Protein AF-A0A367KN89-F1 (afdb_monomer)

Structure (mmCIF, N/CA/C/O backbone):
data_AF-A0A367KN89-F1
#
_entry.id   AF-A0A367KN89-F1
#
loop_
_atom_site.group_PDB
_atom_site.id
_atom_site.type_symbol
_atom_site.label_atom_id
_atom_site.label_alt_id
_atom_site.label_comp_id
_atom_site.label_asym_id
_atom_site.label_entity_id
_atom_site.label_seq_id
_atom_site.pdbx_PDB_ins_code
_atom_site.Cartn_x
_atom_site.Cartn_y
_atom_site.Cartn_z
_atom_site.occupancy
_atom_site.B_iso_or_equiv
_atom_site.auth_seq_id
_atom_site.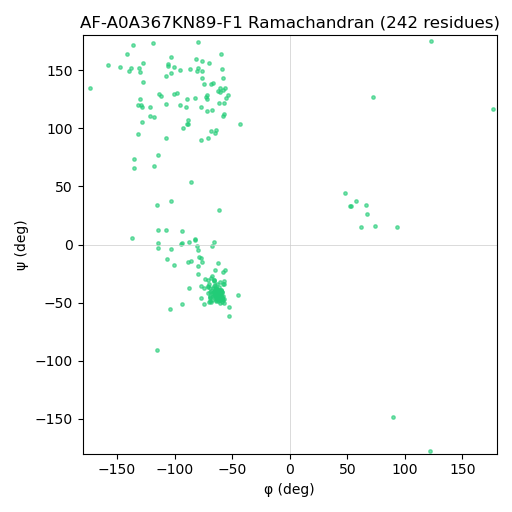auth_comp_id
_atom_site.auth_asym_id
_atom_site.auth_atom_id
_atom_site.pdbx_PDB_model_num
ATOM 1 N N . MET A 1 1 ? -41.220 11.692 32.852 1.00 38.75 1 MET A N 1
ATOM 2 C CA . MET A 1 1 ? -40.385 12.436 33.815 1.00 38.75 1 MET A CA 1
ATOM 3 C C . MET A 1 1 ? -40.107 11.508 34.983 1.00 38.75 1 MET A C 1
ATOM 5 O O . MET A 1 1 ? -40.973 11.358 35.824 1.00 38.75 1 MET A O 1
ATOM 9 N N . GLU A 1 2 ? -38.936 10.879 35.021 1.00 38.59 2 GLU A N 1
ATOM 10 C CA . GLU A 1 2 ? -38.361 10.349 36.261 1.00 38.59 2 GLU A CA 1
ATOM 11 C C . GLU A 1 2 ? -36.943 10.900 36.331 1.00 38.59 2 GLU A C 1
ATOM 13 O O . GLU A 1 2 ? -36.066 10.533 35.549 1.00 38.59 2 GLU A O 1
ATOM 18 N N . VAL A 1 3 ? -36.741 11.884 37.204 1.00 39.03 3 VAL A N 1
ATOM 19 C CA . VAL A 1 3 ? -35.408 12.384 37.521 1.00 39.03 3 VAL A CA 1
ATOM 20 C C . VAL A 1 3 ? -34.800 11.347 38.458 1.00 39.03 3 VAL A C 1
ATOM 22 O O . VAL A 1 3 ? -34.987 11.419 39.668 1.00 39.03 3 VAL A O 1
ATOM 25 N N . THR A 1 4 ? -34.114 10.343 37.906 1.00 49.47 4 THR A N 1
ATOM 26 C CA . THR A 1 4 ? -33.302 9.420 38.707 1.00 49.47 4 THR A CA 1
ATOM 27 C C . THR A 1 4 ? -32.173 10.236 39.326 1.00 49.47 4 THR A C 1
ATOM 29 O O . THR A 1 4 ? -31.175 10.559 38.671 1.00 49.47 4 THR A O 1
ATOM 32 N N . ASN A 1 5 ? -32.376 10.666 40.567 1.00 55.59 5 ASN A N 1
ATOM 33 C CA . ASN A 1 5 ? -31.422 11.465 41.311 1.00 55.59 5 ASN A CA 1
ATOM 34 C C . ASN A 1 5 ? -30.218 10.565 41.620 1.00 55.59 5 ASN A C 1
ATOM 36 O O . ASN A 1 5 ? -30.284 9.732 42.520 1.00 55.59 5 ASN A O 1
ATOM 40 N N . LYS A 1 6 ? -29.153 10.654 40.810 1.00 62.25 6 LYS A N 1
ATOM 41 C CA . LYS A 1 6 ? -27.979 9.781 40.952 1.00 62.25 6 LYS A CA 1
ATOM 42 C C . LYS A 1 6 ? -27.449 9.856 42.391 1.00 62.25 6 LYS A C 1
ATOM 44 O O . LYS A 1 6 ? -27.191 10.965 42.869 1.00 62.25 6 LYS A O 1
ATOM 49 N N . PRO A 1 7 ? -27.242 8.715 43.070 1.00 65.75 7 PRO A N 1
ATOM 50 C CA . PRO A 1 7 ? -26.815 8.711 44.460 1.00 65.75 7 PRO A CA 1
ATOM 51 C C . PRO A 1 7 ? -25.486 9.459 44.623 1.00 65.75 7 PRO A C 1
ATOM 53 O O . PRO A 1 7 ? -24.528 9.272 43.866 1.00 65.75 7 PRO A O 1
ATOM 56 N N . ASN A 1 8 ? -25.415 10.342 45.623 1.00 76.12 8 ASN A N 1
ATOM 57 C CA . ASN A 1 8 ? -24.214 11.124 45.899 1.00 76.12 8 ASN A CA 1
ATOM 58 C C . ASN A 1 8 ? -23.100 10.231 46.479 1.00 76.12 8 ASN A C 1
ATOM 60 O O . ASN A 1 8 ? -22.958 10.074 47.689 1.00 76.12 8 ASN A O 1
ATOM 64 N N . THR A 1 9 ? -22.254 9.691 45.606 1.00 79.38 9 THR A N 1
ATOM 65 C CA . THR A 1 9 ? -21.143 8.779 45.949 1.00 79.38 9 THR A CA 1
ATOM 66 C C . THR A 1 9 ? -20.013 9.395 46.797 1.00 79.38 9 THR A C 1
ATOM 68 O O . THR A 1 9 ? -19.023 8.721 47.103 1.00 79.38 9 THR A O 1
ATOM 71 N N . SER A 1 10 ? -20.120 10.668 47.198 1.00 81.62 10 SER A N 1
ATOM 72 C CA . SER A 1 10 ? -19.184 11.299 48.142 1.00 81.62 10 SER A CA 1
ATOM 73 C C . SER A 1 10 ? -19.467 10.941 49.609 1.00 81.62 10 SER A C 1
ATOM 75 O O . SER A 1 10 ? -18.565 11.055 50.451 1.00 81.62 10 SER A O 1
ATOM 77 N N . THR A 1 11 ? -20.671 10.453 49.926 1.00 89.38 11 THR A N 1
ATOM 78 C CA . THR A 1 11 ? -21.089 10.042 51.276 1.00 89.38 11 THR A CA 1
ATOM 79 C C . THR A 1 11 ? -21.092 8.517 51.429 1.00 89.38 11 THR A C 1
ATOM 81 O O . THR A 1 11 ? -21.061 7.775 50.449 1.00 89.38 11 THR A O 1
ATOM 84 N N . VAL A 1 12 ? -21.072 8.028 52.676 1.00 88.81 12 VAL A N 1
ATOM 85 C CA . VAL A 1 12 ? -21.189 6.580 52.954 1.00 88.81 12 VAL A CA 1
ATOM 86 C C . VAL A 1 12 ? -22.542 6.060 52.483 1.00 88.81 12 VAL A C 1
ATOM 88 O O . VAL A 1 12 ? -22.595 5.020 51.837 1.00 88.81 12 VAL A O 1
ATOM 91 N N . GLU A 1 13 ? -23.605 6.813 52.754 1.00 90.94 13 GLU A N 1
ATOM 92 C CA . GLU A 1 13 ? -24.967 6.419 52.404 1.00 90.94 13 GLU A CA 1
ATOM 93 C C . GLU A 1 13 ? -25.188 6.389 50.892 1.00 90.94 13 GLU A C 1
ATOM 95 O O . GLU A 1 13 ? -25.700 5.409 50.364 1.00 90.94 13 GLU A O 1
ATOM 100 N N . GLY A 1 14 ? -24.670 7.379 50.158 1.00 90.75 14 GLY A N 1
ATOM 101 C CA . GLY A 1 14 ? -24.739 7.357 48.699 1.00 90.75 14 GLY A CA 1
ATOM 102 C C . GLY A 1 14 ? -23.927 6.222 48.071 1.00 90.75 14 GLY A C 1
ATOM 103 O O . GLY A 1 14 ? -24.328 5.689 47.043 1.00 90.75 14 GLY A O 1
ATOM 104 N N . LEU A 1 15 ? -22.819 5.790 48.689 1.00 91.50 15 LEU A N 1
ATOM 105 C CA . LEU A 1 15 ? -22.098 4.589 48.246 1.00 91.50 15 LEU A CA 1
ATOM 106 C C . LEU A 1 15 ? -22.873 3.299 48.533 1.00 91.50 15 LEU A C 1
ATOM 108 O O . LEU A 1 15 ? -22.759 2.360 47.752 1.00 91.50 15 LEU A O 1
ATOM 112 N N . ARG A 1 16 ? -23.635 3.230 49.632 1.00 93.50 16 ARG A N 1
ATOM 113 C CA . ARG A 1 16 ? -24.483 2.070 49.937 1.00 93.50 16 ARG A CA 1
ATOM 114 C C . ARG A 1 16 ? -25.634 1.960 48.953 1.00 93.50 16 ARG A C 1
ATOM 116 O O . ARG A 1 16 ? -25.760 0.903 48.355 1.00 93.50 16 ARG A O 1
ATOM 123 N N . LEU A 1 17 ? -26.359 3.054 48.718 1.00 93.50 17 LEU A N 1
ATOM 124 C CA . LEU A 1 17 ? -27.433 3.110 47.723 1.00 93.50 17 LEU A CA 1
ATOM 125 C C . LEU A 1 17 ? -26.919 2.723 46.329 1.00 93.50 17 LEU A C 1
ATOM 127 O O . LEU A 1 17 ? -27.484 1.855 45.678 1.00 93.50 17 LEU A O 1
ATOM 131 N N . ALA A 1 18 ? -25.775 3.275 45.907 1.00 91.12 18 ALA A N 1
ATOM 132 C CA . ALA A 1 18 ? -25.181 2.938 44.612 1.00 91.12 18 ALA A CA 1
ATOM 133 C C . ALA A 1 18 ? -24.706 1.474 44.515 1.00 91.12 18 ALA A C 1
ATOM 135 O O . ALA A 1 18 ? -24.683 0.899 43.432 1.00 91.12 18 ALA A O 1
ATOM 136 N N . LEU A 1 19 ? -24.274 0.861 45.623 1.00 93.00 19 LEU A N 1
ATOM 137 C CA . LEU A 1 19 ? -23.916 -0.561 45.653 1.00 93.00 19 LEU A CA 1
ATOM 138 C C . LEU A 1 19 ? -25.157 -1.457 45.688 1.00 93.00 19 LEU A C 1
ATOM 140 O O . LEU A 1 19 ? -25.132 -2.511 45.064 1.00 93.00 19 LEU A O 1
ATOM 144 N N . GLU A 1 20 ? -26.217 -1.037 46.372 1.00 93.81 20 GLU A N 1
ATOM 145 C CA . GLU A 1 20 ? -27.506 -1.728 46.433 1.00 93.81 20 GLU A CA 1
ATOM 146 C C . GLU A 1 20 ? -28.188 -1.768 45.064 1.00 93.81 20 GLU A C 1
ATOM 148 O O . GLU A 1 20 ? -28.586 -2.844 44.625 1.00 93.81 20 GLU A O 1
ATOM 153 N N . GLU A 1 21 ? -28.193 -0.650 44.330 1.00 92.06 21 GLU A N 1
ATOM 154 C CA . GLU A 1 21 ? -28.642 -0.596 42.929 1.00 92.06 21 GLU A CA 1
ATOM 155 C C . GLU A 1 21 ? -27.863 -1.567 42.025 1.00 92.06 21 GLU A C 1
ATOM 157 O O . GLU A 1 21 ? -28.405 -2.110 41.065 1.00 92.06 21 GLU A O 1
ATOM 162 N N . LEU A 1 22 ? -26.588 -1.820 42.339 1.00 90.75 22 LEU A N 1
ATOM 163 C CA . LEU A 1 22 ? -25.739 -2.783 41.630 1.00 90.75 22 LEU A CA 1
ATOM 164 C C . LEU A 1 22 ? -25.843 -4.217 42.186 1.00 90.75 22 LEU A C 1
ATOM 166 O O . LEU A 1 22 ? -25.119 -5.097 41.715 1.00 90.75 22 LEU A O 1
ATOM 170 N N . GLY A 1 23 ? -26.687 -4.464 43.195 1.00 92.00 23 GLY A N 1
ATOM 171 C CA . GLY A 1 23 ? -26.844 -5.767 43.851 1.00 92.00 23 GLY A CA 1
ATOM 172 C C . GLY A 1 23 ? -25.610 -6.226 44.641 1.00 92.00 23 GLY A C 1
ATOM 173 O O . GLY A 1 23 ? -25.366 -7.423 44.791 1.00 92.00 23 GLY A O 1
ATOM 174 N N . LEU A 1 24 ? -24.779 -5.293 45.111 1.00 93.00 24 LEU A N 1
ATOM 175 C CA . LEU A 1 24 ? -23.514 -5.558 45.796 1.00 93.00 24 LEU A CA 1
ATOM 176 C C . LEU A 1 24 ? -23.611 -5.305 47.305 1.00 93.00 24 LEU A C 1
ATOM 178 O O . LEU A 1 24 ? -24.366 -4.465 47.783 1.00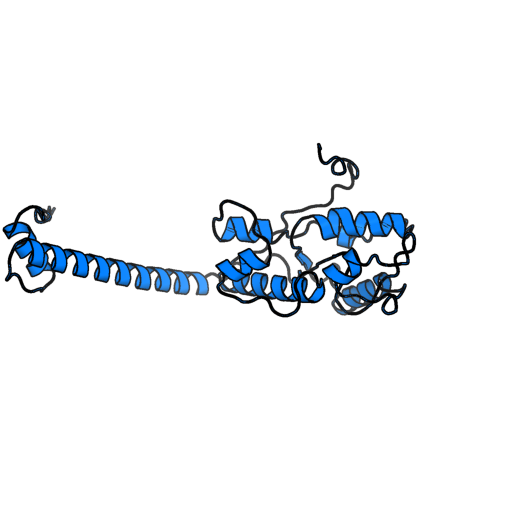 93.00 24 LEU A O 1
ATOM 182 N N . CYS A 1 25 ? -22.766 -5.999 48.073 1.00 92.69 25 CYS A N 1
ATOM 183 C CA . CYS A 1 25 ? -22.715 -5.858 49.529 1.00 92.69 25 CYS A CA 1
ATOM 184 C C . CYS A 1 25 ? -22.491 -4.394 49.969 1.00 92.69 25 CYS A C 1
ATOM 186 O O . CYS A 1 25 ? -21.495 -3.768 49.589 1.00 92.69 25 CYS A O 1
ATOM 188 N N . THR A 1 26 ? -23.377 -3.892 50.835 1.00 94.12 26 THR A N 1
ATOM 189 C CA . THR A 1 26 ? -23.385 -2.522 51.389 1.00 94.12 26 THR A CA 1
ATOM 190 C C . THR A 1 26 ? -22.677 -2.401 52.749 1.00 94.12 26 THR A C 1
ATOM 192 O O . THR A 1 26 ? -22.576 -1.311 53.323 1.00 94.12 26 THR A O 1
ATOM 195 N N . LYS A 1 27 ? -22.141 -3.512 53.277 1.00 92.12 27 LYS A N 1
ATOM 196 C CA . LYS A 1 27 ? -21.363 -3.541 54.525 1.00 92.12 27 LYS A CA 1
ATOM 197 C C . LYS A 1 27 ? -19.910 -3.105 54.291 1.00 92.12 27 LYS A C 1
ATOM 199 O O . LYS A 1 27 ? -19.334 -3.340 53.220 1.00 92.12 27 LYS A O 1
ATOM 204 N N . GLY A 1 28 ? -19.319 -2.502 55.322 1.00 91.38 28 GLY A N 1
ATOM 205 C CA . GLY A 1 28 ? -17.921 -2.066 55.345 1.00 91.38 28 GLY A CA 1
ATOM 206 C C . GLY A 1 28 ? -17.738 -0.576 55.633 1.00 91.38 2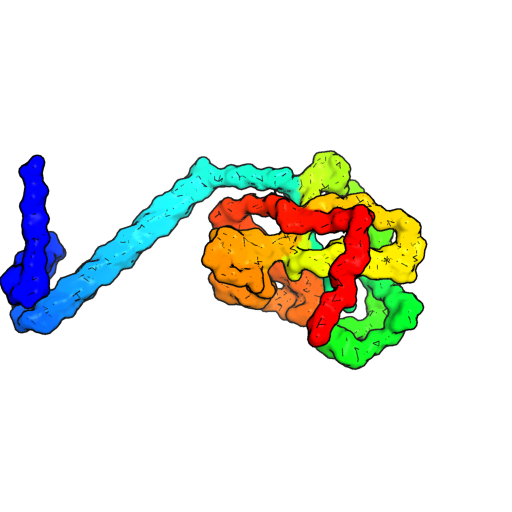8 GLY A C 1
ATOM 207 O O . GLY A 1 28 ? -18.703 0.186 55.751 1.00 91.38 28 GLY A O 1
ATOM 208 N N . ARG A 1 29 ? -16.476 -0.159 55.759 1.00 92.19 29 ARG A N 1
ATOM 209 C CA . ARG A 1 29 ? -16.095 1.251 55.954 1.00 92.19 29 ARG A CA 1
ATOM 210 C C . ARG A 1 29 ? -16.088 1.998 54.615 1.00 92.19 29 ARG A C 1
ATOM 212 O O . ARG A 1 29 ? -15.954 1.399 53.549 1.00 92.19 29 ARG A O 1
ATOM 219 N N . LYS A 1 30 ? -16.169 3.335 54.653 1.00 88.88 30 LYS A N 1
ATOM 220 C CA . LYS A 1 30 ? -16.201 4.209 53.456 1.00 88.88 30 LYS A CA 1
ATOM 221 C C . LYS A 1 30 ? -15.166 3.852 52.365 1.00 88.88 30 LYS A C 1
ATOM 223 O O . LYS A 1 30 ? -15.550 3.840 51.194 1.00 88.88 30 LYS A O 1
ATOM 228 N N . PRO A 1 31 ? -13.887 3.550 52.685 1.00 91.88 31 PRO A N 1
ATOM 229 C CA . PRO A 1 31 ? -12.892 3.200 51.668 1.00 91.88 31 PRO A CA 1
ATOM 230 C C . PRO A 1 31 ? -13.216 1.891 50.934 1.00 91.88 31 PRO A C 1
ATOM 232 O O . PRO A 1 31 ? -13.083 1.827 49.713 1.00 91.88 31 PRO A O 1
ATOM 235 N N . GLU A 1 32 ? -13.705 0.884 51.660 1.00 93.12 32 GLU A N 1
ATOM 236 C CA . GLU A 1 32 ? -14.056 -0.437 51.122 1.00 93.12 32 GLU A CA 1
ATOM 237 C C . GLU A 1 32 ? -15.254 -0.339 50.172 1.00 93.12 32 GLU A C 1
ATOM 239 O O . GLU A 1 32 ? -15.216 -0.875 49.062 1.00 93.12 32 GLU A O 1
ATOM 244 N N . LEU A 1 33 ? -16.287 0.416 50.568 1.00 93.19 33 LEU A N 1
ATOM 245 C CA . LEU A 1 33 ? -17.459 0.692 49.730 1.00 93.19 33 LEU A CA 1
ATOM 246 C C . LEU A 1 33 ? -17.051 1.410 48.435 1.00 93.19 33 LEU A C 1
ATOM 248 O O . LEU A 1 33 ? -17.448 1.013 47.340 1.00 93.19 33 LEU A O 1
ATOM 252 N N . LYS A 1 34 ? -16.182 2.425 48.541 1.00 91.75 34 LYS A N 1
ATOM 253 C CA . LYS A 1 34 ? -15.684 3.188 47.388 1.00 91.75 34 LYS A CA 1
ATOM 254 C C . LYS A 1 34 ? -14.863 2.321 46.433 1.00 91.75 34 LYS A C 1
ATOM 256 O O . LYS A 1 34 ? -14.994 2.459 45.217 1.00 91.75 34 LYS A O 1
ATOM 261 N N . GLN A 1 35 ? -14.019 1.432 46.957 1.00 93.31 35 GLN A N 1
ATOM 262 C CA . GLN A 1 35 ? -13.232 0.507 46.141 1.00 93.31 35 GLN A CA 1
ATOM 263 C C . GLN A 1 35 ? -14.127 -0.503 45.416 1.00 93.31 35 GLN A C 1
ATOM 265 O O . GLN A 1 35 ? -13.942 -0.731 44.219 1.00 93.31 35 GLN A O 1
ATOM 270 N N . ARG A 1 36 ? -15.122 -1.065 46.113 1.00 94.31 36 ARG A N 1
ATOM 271 C CA . ARG A 1 36 ? -16.099 -1.998 45.538 1.00 94.31 36 ARG A CA 1
ATOM 272 C C . ARG A 1 36 ? -16.882 -1.348 44.402 1.00 94.31 36 ARG A C 1
ATOM 274 O O . ARG A 1 36 ? -16.942 -1.910 43.312 1.00 94.31 36 ARG A O 1
ATOM 281 N N . TYR A 1 37 ? -17.373 -0.132 44.627 1.00 92.06 37 TYR A N 1
ATOM 282 C CA . TYR A 1 37 ? -18.100 0.637 43.622 1.00 92.06 37 TYR A CA 1
ATOM 283 C C . TYR A 1 37 ? -17.228 0.949 42.394 1.00 92.06 37 TYR A C 1
ATOM 285 O O . TYR A 1 37 ? -17.627 0.682 41.264 1.00 92.06 37 TYR A O 1
ATOM 293 N N . LYS A 1 38 ? -15.979 1.399 42.592 1.00 92.69 38 LYS A N 1
ATOM 294 C CA . LYS A 1 38 ? -15.027 1.613 41.485 1.00 92.69 38 LYS A CA 1
ATOM 295 C C . LYS A 1 38 ? -14.760 0.342 40.676 1.00 92.69 38 LYS A C 1
ATOM 297 O O . LYS A 1 38 ? -14.670 0.411 39.453 1.00 92.69 38 LYS A O 1
ATOM 302 N N . LYS A 1 39 ? -14.618 -0.810 41.339 1.00 93.19 39 LYS A N 1
ATOM 303 C CA . LYS A 1 39 ? -14.399 -2.097 40.664 1.00 93.19 39 LYS A CA 1
ATOM 304 C C . LYS A 1 39 ? -15.617 -2.497 39.828 1.00 93.19 39 LYS A C 1
ATOM 306 O O . LYS A 1 39 ? -15.443 -2.957 38.704 1.00 93.19 39 LYS A O 1
ATOM 311 N N . ALA A 1 40 ? -16.823 -2.277 40.348 1.00 91.88 40 ALA A N 1
ATOM 312 C CA . ALA A 1 40 ? -18.067 -2.529 39.627 1.00 91.88 40 ALA A CA 1
ATOM 313 C C . ALA A 1 40 ? -18.198 -1.638 38.380 1.00 91.88 40 ALA A C 1
ATOM 315 O O . ALA A 1 40 ? -18.439 -2.153 37.292 1.00 91.88 40 ALA A O 1
ATOM 316 N N . LEU A 1 41 ? -17.922 -0.334 38.506 1.00 91.62 41 LEU A N 1
ATOM 317 C CA . LEU A 1 41 ? -17.913 0.597 37.370 1.00 91.62 41 LEU A CA 1
ATOM 318 C C . LEU A 1 41 ? -16.865 0.236 36.316 1.00 91.62 41 LEU A C 1
ATOM 320 O O . LEU A 1 41 ? -17.134 0.334 35.120 1.00 91.62 41 LEU A O 1
ATOM 324 N N . LYS A 1 42 ? -15.674 -0.200 36.744 1.00 92.00 42 LYS A N 1
ATOM 325 C CA . LYS A 1 42 ? -14.637 -0.666 35.820 1.00 92.00 42 LYS A CA 1
ATOM 326 C C . LYS A 1 42 ? -15.116 -1.894 35.040 1.00 92.00 42 LYS A C 1
ATOM 328 O O . LYS A 1 42 ? -15.011 -1.896 33.820 1.00 92.00 42 LYS A O 1
ATOM 333 N N . LYS A 1 43 ? -15.717 -2.873 35.726 1.00 91.44 43 LYS A N 1
ATOM 334 C CA . LYS A 1 43 ? -16.268 -4.085 35.103 1.00 91.44 43 LYS A CA 1
ATOM 335 C C . LYS A 1 43 ? -17.404 -3.769 34.122 1.00 91.44 43 LYS A C 1
ATOM 337 O O . LYS A 1 43 ? -17.411 -4.305 33.022 1.00 91.44 43 LYS A O 1
ATOM 342 N N . GLN A 1 44 ? -18.331 -2.877 34.484 1.00 89.75 44 GLN A N 1
ATOM 343 C CA . GLN A 1 44 ? -19.386 -2.421 33.568 1.00 89.75 44 GLN A CA 1
ATOM 344 C C . GLN A 1 44 ? -18.805 -1.706 32.345 1.00 89.75 44 GLN A C 1
ATOM 346 O O . GLN A 1 44 ? -19.224 -1.974 31.226 1.00 89.75 44 GLN A O 1
ATOM 351 N N . THR A 1 45 ? -17.813 -0.830 32.536 1.00 87.31 45 THR A N 1
ATOM 352 C CA . THR A 1 45 ? -17.131 -0.151 31.422 1.00 87.31 45 THR A CA 1
ATOM 353 C C . THR A 1 45 ? -16.453 -1.152 30.480 1.00 87.31 45 THR A C 1
ATOM 355 O O . THR A 1 45 ? -16.533 -0.992 29.265 1.00 87.31 45 THR A O 1
ATOM 358 N N . GLU A 1 46 ? -15.809 -2.190 31.021 1.00 90.50 46 GLU A N 1
ATOM 359 C CA . GLU A 1 46 ? -15.181 -3.264 30.238 1.00 90.50 46 GLU A CA 1
ATOM 360 C C . GLU A 1 46 ? -16.224 -4.066 29.441 1.00 90.50 46 GLU A C 1
ATOM 362 O O . GLU A 1 46 ? -16.053 -4.234 28.238 1.00 90.50 46 GLU A O 1
ATOM 367 N N . GLN A 1 47 ? -17.350 -4.443 30.056 1.00 88.94 47 GLN A N 1
ATOM 368 C CA . GLN A 1 47 ? -18.447 -5.147 29.372 1.00 88.94 47 GLN A CA 1
ATOM 369 C C . GLN A 1 47 ? -19.110 -4.307 28.272 1.00 88.94 47 GLN A C 1
ATOM 371 O O . GLN A 1 47 ? -19.396 -4.809 27.188 1.00 88.94 47 GLN A O 1
ATOM 376 N N . ILE A 1 48 ? -19.338 -3.011 28.523 1.00 82.75 48 ILE A N 1
ATOM 377 C CA . ILE A 1 48 ? -19.878 -2.091 27.511 1.00 82.75 48 ILE A CA 1
ATOM 378 C C . ILE A 1 48 ? -18.915 -1.996 26.329 1.00 82.75 48 ILE A C 1
ATOM 380 O O . ILE A 1 48 ? -19.367 -1.981 25.185 1.00 82.75 48 ILE A O 1
ATOM 384 N N . LYS A 1 49 ? -17.604 -1.949 26.595 1.00 86.00 49 LYS A N 1
ATOM 385 C CA . LYS A 1 49 ? -16.569 -1.906 25.561 1.00 86.00 49 LYS A CA 1
ATOM 386 C C . LYS A 1 49 ? -16.563 -3.180 24.709 1.00 86.00 49 LYS A C 1
ATOM 388 O O . LYS A 1 49 ? -16.597 -3.066 23.491 1.00 86.00 49 LYS A O 1
ATOM 393 N N . GLU A 1 50 ? -16.596 -4.360 25.329 1.00 85.62 50 GLU A N 1
ATOM 394 C CA . GLU A 1 50 ? -16.680 -5.644 24.611 1.00 85.62 50 GLU A CA 1
ATOM 395 C C . GLU A 1 50 ? -17.924 -5.702 23.712 1.00 85.62 50 GLU A C 1
ATOM 397 O O . GLU A 1 50 ? -17.817 -5.964 22.516 1.00 85.62 50 GLU A O 1
ATOM 402 N N . MET A 1 51 ? -19.090 -5.331 24.247 1.00 87.69 51 MET A N 1
ATOM 403 C CA . MET A 1 51 ? -20.344 -5.309 23.489 1.00 87.69 51 MET A CA 1
ATOM 404 C C . MET A 1 51 ? -20.336 -4.269 22.353 1.00 87.69 51 MET A C 1
ATOM 406 O O . MET A 1 51 ? -20.906 -4.497 21.286 1.00 87.69 51 MET A O 1
ATOM 410 N N . THR A 1 52 ? -19.684 -3.113 22.541 1.00 79.38 52 THR A N 1
ATOM 411 C CA . THR A 1 52 ? -19.538 -2.126 21.455 1.00 79.38 52 THR A CA 1
ATOM 412 C C . THR A 1 52 ? -18.577 -2.594 20.370 1.00 79.38 52 THR A C 1
ATOM 414 O O . THR A 1 52 ? -18.849 -2.330 19.198 1.00 79.38 52 THR A O 1
ATOM 417 N N . ASP A 1 53 ? -17.500 -3.293 20.729 1.00 76.56 53 ASP A N 1
ATOM 418 C CA . ASP A 1 53 ? -16.557 -3.887 19.781 1.00 76.56 53 ASP A CA 1
ATOM 419 C C . ASP A 1 53 ? -17.232 -5.008 18.957 1.00 76.56 53 ASP A C 1
ATOM 421 O O . ASP A 1 53 ? -17.090 -5.024 17.731 1.00 76.56 53 ASP A O 1
ATOM 425 N N . GLU A 1 54 ? -18.071 -5.850 19.576 1.00 77.50 54 GLU A N 1
ATOM 426 C CA . GLU A 1 54 ? -18.904 -6.850 18.880 1.00 77.50 54 GLU A CA 1
ATOM 427 C C . GLU A 1 54 ? -19.921 -6.214 17.921 1.00 77.50 54 GLU A C 1
ATOM 429 O O . GLU A 1 54 ? -20.013 -6.604 16.757 1.00 77.50 54 GLU A O 1
ATOM 434 N N . ILE A 1 55 ? -20.655 -5.180 18.354 1.00 76.38 55 ILE A N 1
ATOM 435 C CA . ILE A 1 55 ? -21.599 -4.459 17.480 1.00 76.38 55 ILE A CA 1
ATOM 436 C C . ILE A 1 55 ? -20.865 -3.810 16.301 1.00 76.38 55 ILE A C 1
ATOM 438 O O . ILE A 1 55 ? -21.395 -3.755 15.186 1.00 76.38 55 ILE A O 1
ATOM 442 N N . LYS A 1 56 ? -19.645 -3.309 16.524 1.00 75.25 56 LYS A N 1
ATOM 443 C CA . LYS A 1 56 ? -18.792 -2.783 15.455 1.00 75.25 56 LYS A CA 1
ATOM 444 C C . LYS A 1 56 ? -18.447 -3.883 14.460 1.00 75.25 56 LYS A C 1
ATOM 446 O O . LYS A 1 56 ? -18.583 -3.651 13.263 1.00 75.25 56 LYS A O 1
ATOM 451 N N . LEU A 1 57 ? -18.058 -5.064 14.938 1.00 68.69 57 LEU A N 1
ATOM 452 C CA . LEU A 1 57 ? -17.721 -6.216 14.104 1.00 68.69 57 LEU A CA 1
ATOM 453 C C . LEU A 1 57 ? -18.916 -6.659 13.245 1.00 68.69 57 LEU A C 1
ATOM 455 O O . LEU A 1 57 ? -18.797 -6.700 12.023 1.00 68.69 57 LEU A O 1
ATOM 459 N N . ILE A 1 58 ? -20.093 -6.840 13.854 1.00 68.88 58 ILE A N 1
ATOM 460 C CA . ILE A 1 58 ? -21.340 -7.223 13.164 1.00 68.88 58 ILE A CA 1
ATOM 461 C C . ILE A 1 58 ? -21.723 -6.190 12.092 1.00 68.88 58 ILE A C 1
ATOM 463 O O . ILE A 1 58 ? -22.038 -6.537 10.952 1.00 68.88 58 ILE A O 1
ATOM 467 N N . LYS A 1 59 ? -21.649 -4.891 12.414 1.00 62.84 59 LYS A N 1
ATOM 468 C CA . LYS A 1 59 ? -21.911 -3.827 11.429 1.00 62.84 59 LYS A CA 1
ATOM 469 C C . LYS A 1 59 ? -20.898 -3.837 10.284 1.00 62.84 59 LYS A C 1
ATOM 471 O O . LYS A 1 59 ? -21.267 -3.544 9.149 1.00 62.84 59 LYS A O 1
ATOM 476 N N . THR A 1 60 ? -19.649 -4.196 10.563 1.00 54.50 60 THR A N 1
ATOM 477 C CA . THR A 1 60 ? -18.583 -4.273 9.556 1.00 54.50 60 THR A CA 1
ATOM 478 C C . THR A 1 60 ? -18.795 -5.456 8.605 1.00 54.50 60 THR A C 1
ATOM 480 O O . THR A 1 60 ? -18.580 -5.307 7.404 1.00 54.50 60 THR A O 1
ATOM 483 N N . GLU A 1 61 ? -19.311 -6.590 9.090 1.00 57.19 61 GLU A N 1
ATOM 484 C CA . GLU A 1 61 ? -19.668 -7.737 8.240 1.00 57.19 61 GLU A CA 1
ATOM 485 C C . GLU A 1 61 ? -20.832 -7.435 7.283 1.00 57.19 61 GLU A C 1
ATOM 487 O O . GLU A 1 61 ? -20.813 -7.872 6.132 1.00 57.19 61 GLU A O 1
ATOM 492 N N . SER A 1 62 ? -21.806 -6.629 7.722 1.00 50.91 62 SER A N 1
ATOM 493 C CA . SER A 1 62 ? -22.995 -6.283 6.923 1.00 50.91 62 SER A CA 1
ATOM 494 C C . SER A 1 62 ? -22.761 -5.247 5.806 1.00 50.91 62 SER A C 1
ATOM 496 O O . SER A 1 62 ? -23.581 -5.135 4.898 1.00 50.91 62 SER A O 1
ATOM 498 N N . PHE A 1 63 ? -21.634 -4.523 5.815 1.00 51.78 63 PHE A N 1
ATOM 499 C CA . PHE A 1 63 ? -21.265 -3.543 4.784 1.00 51.78 63 PHE A CA 1
ATOM 500 C C . PHE A 1 63 ? -19.793 -3.709 4.381 1.00 51.78 63 PHE A C 1
ATOM 502 O O . PHE A 1 63 ? -18.943 -2.872 4.700 1.00 51.78 63 PHE A O 1
ATOM 509 N N . LYS A 1 64 ? -19.468 -4.769 3.629 1.00 56.47 64 LYS A N 1
ATOM 510 C CA . LYS A 1 64 ? -18.168 -4.850 2.945 1.00 56.4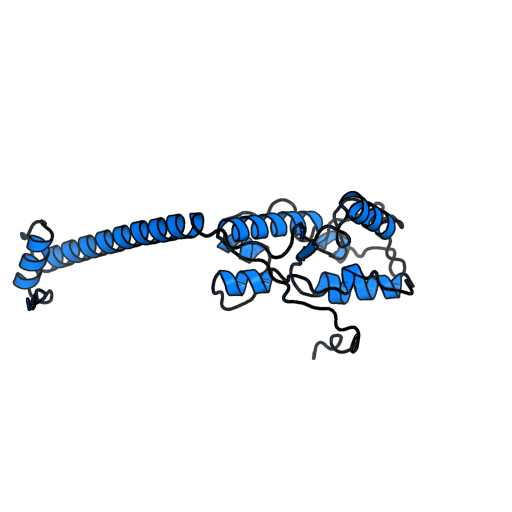7 64 LYS A CA 1
ATOM 511 C C . LYS A 1 64 ? -18.090 -3.735 1.905 1.00 56.47 64 LYS A C 1
ATOM 513 O O . LYS A 1 64 ? -18.637 -3.849 0.812 1.00 56.47 64 LYS A O 1
ATOM 518 N N . LYS A 1 65 ? -17.427 -2.631 2.253 1.00 66.81 65 LYS A N 1
ATOM 519 C CA . LYS A 1 65 ? -17.152 -1.545 1.308 1.00 66.81 65 LYS A CA 1
ATOM 520 C C . LYS A 1 65 ? -16.388 -2.118 0.113 1.00 66.81 65 LYS A C 1
ATOM 522 O O . LYS A 1 65 ? -15.313 -2.693 0.285 1.00 66.81 65 LYS A O 1
ATOM 527 N N . GLN A 1 66 ? -16.955 -1.957 -1.079 1.00 83.00 66 GLN A N 1
ATOM 528 C CA . GLN A 1 66 ? -16.360 -2.444 -2.317 1.00 83.00 66 GLN A CA 1
ATOM 529 C C . GLN A 1 66 ? -14.993 -1.783 -2.547 1.00 83.00 66 GLN A C 1
ATOM 531 O O . GLN A 1 66 ? -14.836 -0.572 -2.359 1.00 83.00 66 GLN A O 1
ATOM 536 N N . GLN A 1 67 ? -13.996 -2.589 -2.917 1.00 88.12 67 GLN A N 1
ATOM 537 C CA . GLN A 1 67 ? -12.681 -2.078 -3.298 1.00 88.12 67 GLN A CA 1
ATOM 538 C C . GLN A 1 67 ? -12.742 -1.484 -4.715 1.00 88.12 67 GLN A C 1
ATOM 540 O O . GLN A 1 67 ? -13.456 -2.020 -5.559 1.00 88.12 67 GLN A O 1
ATOM 545 N N . PRO A 1 68 ? -12.022 -0.383 -4.988 1.00 90.25 68 PRO A N 1
ATOM 546 C CA . PRO A 1 68 ? -12.026 0.268 -6.299 1.00 90.25 68 PRO A CA 1
ATOM 547 C C . PRO A 1 68 ? -11.178 -0.433 -7.371 1.00 90.25 68 PRO A C 1
ATOM 549 O O . PRO A 1 68 ? -11.269 -0.037 -8.528 1.00 90.25 68 PRO A O 1
ATOM 552 N N . PHE A 1 69 ? -10.340 -1.406 -6.999 1.00 88.06 69 PHE A N 1
ATOM 553 C CA . PHE A 1 69 ? -9.483 -2.149 -7.925 1.00 88.06 69 PHE A CA 1
ATOM 554 C C . PHE A 1 69 ? -9.631 -3.655 -7.702 1.00 88.06 69 PHE A C 1
ATOM 556 O O . PHE A 1 69 ? -9.817 -4.091 -6.563 1.00 88.06 69 PHE A O 1
ATOM 563 N N . ASP A 1 70 ? -9.479 -4.430 -8.773 1.00 84.25 70 ASP A N 1
ATOM 564 C CA . ASP A 1 70 ? -9.481 -5.896 -8.738 1.00 84.25 70 ASP A CA 1
ATOM 565 C C . ASP A 1 70 ? -8.168 -6.430 -8.144 1.00 84.25 70 ASP A C 1
ATOM 567 O O . ASP A 1 70 ? -8.169 -7.386 -7.367 1.00 84.25 70 ASP A O 1
ATOM 571 N N . TYR A 1 71 ? -7.043 -5.775 -8.462 1.00 83.94 71 TYR A N 1
ATOM 572 C CA . TYR A 1 71 ? -5.704 -6.189 -8.039 1.00 83.94 71 TYR A CA 1
ATOM 573 C C . TYR A 1 71 ? -4.909 -5.078 -7.344 1.00 83.94 71 TYR A C 1
ATOM 575 O O . TYR A 1 71 ? -4.864 -3.923 -7.771 1.00 83.94 71 TYR A O 1
ATOM 583 N N . TYR A 1 72 ? -4.187 -5.474 -6.295 1.00 89.81 72 TYR A N 1
ATOM 584 C CA . TYR A 1 72 ? -3.270 -4.621 -5.543 1.00 89.81 72 TYR A CA 1
ATOM 585 C C . TYR A 1 72 ? -1.866 -5.221 -5.588 1.00 89.81 72 TYR A C 1
ATOM 587 O O . TYR A 1 72 ? -1.608 -6.270 -4.999 1.00 89.81 72 TYR A O 1
ATOM 595 N N . LEU A 1 73 ? -0.957 -4.559 -6.302 1.00 89.88 73 LEU A N 1
ATOM 596 C CA . LEU A 1 73 ? 0.425 -4.997 -6.458 1.00 89.88 73 LEU A CA 1
ATOM 597 C C . LEU A 1 73 ? 1.281 -4.340 -5.377 1.00 89.88 73 LEU A C 1
ATOM 599 O O . LEU A 1 73 ? 1.656 -3.173 -5.507 1.00 89.88 73 LEU A O 1
ATOM 603 N N . PHE A 1 74 ? 1.587 -5.086 -4.317 1.00 89.31 74 PHE A N 1
ATOM 604 C CA . PHE A 1 74 ? 2.540 -4.656 -3.294 1.00 89.31 74 PHE A CA 1
ATOM 605 C C . PHE A 1 74 ? 3.932 -4.617 -3.907 1.00 89.31 74 PHE A C 1
ATOM 607 O O . PHE A 1 74 ? 4.445 -5.622 -4.396 1.00 89.31 74 PHE A O 1
ATOM 614 N N . PHE A 1 75 ? 4.479 -3.412 -3.970 1.00 85.25 75 PHE A N 1
ATOM 615 C CA . PHE A 1 75 ? 5.615 -3.083 -4.801 1.00 85.25 75 PHE A CA 1
ATOM 616 C C . PHE A 1 75 ? 6.625 -2.323 -3.968 1.00 85.25 75 PHE A C 1
ATOM 618 O O . PHE A 1 75 ? 6.331 -1.245 -3.452 1.00 85.25 75 PHE A O 1
ATOM 625 N N . ASP A 1 76 ? 7.811 -2.896 -3.869 1.00 83.12 76 ASP A N 1
ATOM 626 C CA . ASP A 1 76 ? 8.936 -2.285 -3.198 1.00 83.12 76 ASP A CA 1
ATOM 627 C C . ASP A 1 76 ? 10.146 -2.340 -4.126 1.00 83.12 76 ASP A C 1
ATOM 629 O O . ASP A 1 76 ? 10.489 -3.384 -4.696 1.00 83.12 76 ASP A O 1
ATOM 633 N N . VAL A 1 77 ? 10.732 -1.172 -4.357 1.00 72.81 77 VAL A N 1
ATOM 634 C CA . VAL A 1 77 ? 11.903 -0.990 -5.206 1.00 72.81 77 VAL A CA 1
ATOM 635 C C . VAL A 1 77 ? 12.990 -0.457 -4.314 1.00 72.81 77 VAL A C 1
ATOM 637 O O . VAL A 1 77 ? 13.493 0.648 -4.489 1.00 72.81 77 VAL A O 1
ATOM 640 N N . GLU A 1 78 ? 13.452 -1.273 -3.388 1.00 64.94 78 GLU A N 1
ATOM 641 C CA . GLU A 1 78 ? 14.761 -0.989 -2.852 1.00 64.94 78 GLU A CA 1
ATOM 642 C C . GLU A 1 78 ? 15.778 -1.015 -4.002 1.00 64.94 78 GLU A C 1
ATOM 644 O O . GLU A 1 78 ? 15.593 -1.657 -5.049 1.00 64.94 78 GLU A O 1
ATOM 649 N N . ALA A 1 79 ? 16.953 -0.451 -3.747 1.00 47.41 79 ALA A N 1
ATOM 650 C CA . ALA A 1 79 ? 18.144 -0.961 -4.404 1.00 47.41 79 ALA A CA 1
ATOM 651 C C . ALA A 1 79 ? 18.402 -2.438 -4.026 1.00 47.41 79 ALA A C 1
ATOM 653 O O . ALA A 1 79 ? 19.566 -2.801 -3.994 1.00 47.41 79 ALA A O 1
ATOM 654 N N . THR A 1 80 ? 17.360 -3.239 -3.716 1.00 41.19 80 THR A N 1
ATOM 655 C CA . THR A 1 80 ? 17.107 -4.620 -4.140 1.00 41.19 80 THR A CA 1
ATOM 656 C C . THR A 1 80 ? 15.836 -5.279 -3.524 1.00 41.19 80 THR A C 1
ATOM 658 O O . THR A 1 80 ? 15.815 -5.577 -2.343 1.00 41.19 80 THR A O 1
ATOM 661 N N . TYR A 1 81 ? 14.855 -5.634 -4.374 1.00 38.28 81 TYR A N 1
ATOM 662 C CA . TYR A 1 81 ? 14.351 -7.001 -4.690 1.00 38.28 81 TYR A CA 1
ATOM 663 C C . TYR A 1 81 ? 13.481 -7.872 -3.721 1.00 38.28 81 TYR A C 1
ATOM 665 O O . TYR A 1 81 ? 13.982 -8.178 -2.651 1.00 38.28 81 TYR A O 1
ATOM 673 N N . THR A 1 82 ? 12.270 -8.442 -4.044 1.00 44.62 82 THR A N 1
ATOM 674 C CA . THR A 1 82 ? 11.870 -9.308 -5.211 1.00 44.62 82 THR A CA 1
ATOM 675 C C . THR A 1 82 ? 10.369 -9.434 -5.661 1.00 44.62 82 THR A C 1
ATOM 677 O O . THR A 1 82 ? 9.460 -9.444 -4.834 1.00 44.62 82 THR A O 1
ATOM 680 N N . PHE A 1 83 ? 10.203 -9.771 -6.971 1.00 33.94 83 PHE A N 1
ATOM 681 C CA . PHE A 1 83 ? 9.416 -10.881 -7.608 1.00 33.94 83 PHE A CA 1
ATOM 682 C C . PHE A 1 83 ? 10.308 -11.609 -8.669 1.00 33.94 83 PHE A C 1
ATOM 684 O O . PHE A 1 83 ? 10.486 -11.052 -9.756 1.00 33.94 83 PHE A O 1
ATOM 691 N N . ARG A 1 84 ? 10.992 -12.733 -8.326 1.00 49.69 84 ARG A N 1
ATOM 692 C CA . ARG A 1 84 ? 12.409 -13.127 -8.694 1.00 49.69 84 ARG A CA 1
ATOM 693 C C . ARG A 1 84 ? 13.001 -12.950 -10.148 1.00 49.69 84 ARG A C 1
ATOM 695 O O . ARG A 1 84 ? 12.778 -13.799 -10.996 1.00 49.69 84 ARG A O 1
ATOM 702 N N . SER A 1 85 ? 13.862 -11.928 -10.388 1.00 36.25 85 SER A N 1
ATOM 703 C CA . SER A 1 85 ? 14.799 -11.597 -11.500 1.00 36.25 85 SER A CA 1
ATOM 704 C C . SER A 1 85 ? 15.669 -10.350 -11.133 1.00 36.25 85 SER A C 1
ATOM 706 O O . SER A 1 85 ? 15.130 -9.369 -10.628 1.00 36.25 85 SER A O 1
ATOM 708 N N . TYR A 1 86 ? 16.994 -10.348 -11.362 1.00 45.91 86 TYR A N 1
ATOM 709 C CA . TYR A 1 86 ? 17.951 -9.336 -10.836 1.00 45.91 86 TYR A CA 1
ATOM 710 C C . TYR A 1 86 ? 18.408 -8.288 -11.882 1.00 45.91 86 TYR A C 1
ATOM 712 O O . TYR A 1 86 ? 18.524 -8.646 -13.045 1.00 45.91 86 TYR A O 1
ATOM 720 N N . VAL A 1 87 ? 18.699 -7.019 -11.512 1.00 43.28 87 VAL A N 1
ATOM 721 C CA . VAL A 1 87 ? 19.198 -5.955 -12.440 1.00 43.28 87 VAL A CA 1
ATOM 722 C C . VAL A 1 87 ? 20.639 -5.527 -12.129 1.00 43.28 87 VAL A C 1
ATOM 724 O O . VAL A 1 87 ? 20.914 -5.116 -11.005 1.00 43.28 87 VAL A O 1
ATOM 727 N N . GLN A 1 88 ? 21.529 -5.496 -13.132 1.00 41.53 88 GLN A N 1
ATOM 728 C CA . GLN A 1 88 ? 22.895 -4.976 -13.012 1.00 41.53 88 GLN A CA 1
ATOM 729 C C . GLN A 1 88 ? 22.976 -3.462 -13.016 1.00 41.53 88 GLN A C 1
ATOM 731 O O . GLN A 1 88 ? 22.660 -2.854 -14.042 1.00 41.53 88 GLN A O 1
ATOM 736 N N . PRO A 1 89 ? 23.469 -2.833 -11.924 1.00 43.03 89 PRO A N 1
ATOM 737 C CA . PRO A 1 89 ? 23.798 -1.422 -11.965 1.00 43.03 89 PRO A CA 1
ATOM 738 C C . PRO A 1 89 ? 24.889 -1.209 -13.018 1.00 43.03 89 PRO A C 1
ATOM 740 O O . PRO A 1 89 ? 25.963 -1.795 -12.940 1.00 43.03 89 PRO A O 1
ATOM 743 N N . THR A 1 90 ? 24.627 -0.377 -14.023 1.00 44.75 90 THR A N 1
ATOM 744 C CA . THR A 1 90 ? 25.612 -0.135 -15.095 1.00 44.75 90 THR A CA 1
ATOM 745 C C . THR A 1 90 ? 26.602 1.001 -14.800 1.00 44.75 90 THR A C 1
ATOM 747 O O . THR A 1 90 ? 27.618 1.069 -15.479 1.00 44.75 90 THR A O 1
ATOM 750 N N . VAL A 1 91 ? 26.357 1.871 -13.802 1.00 47.97 91 VAL A N 1
ATOM 751 C CA . VAL A 1 91 ? 27.296 2.965 -13.430 1.00 47.97 91 VAL A CA 1
ATOM 752 C C . VAL A 1 91 ? 28.247 2.537 -12.321 1.00 47.97 91 VAL A C 1
ATOM 754 O O . VAL A 1 91 ? 29.452 2.651 -12.487 1.00 47.97 91 VAL A O 1
ATOM 757 N N . ASN A 1 92 ? 27.717 1.990 -11.225 1.00 47.50 92 ASN A N 1
ATOM 758 C CA . ASN A 1 92 ? 28.519 1.408 -10.150 1.00 47.50 92 ASN A CA 1
ATOM 759 C C . ASN A 1 92 ? 28.240 -0.094 -10.101 1.00 47.50 92 ASN A C 1
ATOM 761 O O . ASN A 1 92 ? 27.453 -0.539 -9.268 1.00 47.50 92 ASN A O 1
ATOM 765 N N . PRO A 1 93 ? 28.823 -0.880 -11.026 1.00 53.03 93 PRO A N 1
ATOM 766 C CA . PRO A 1 93 ? 28.539 -2.304 -11.120 1.00 53.03 93 PRO A CA 1
ATOM 767 C C . PRO A 1 93 ? 28.996 -3.071 -9.885 1.00 53.03 93 PRO A C 1
ATOM 769 O O . PRO A 1 93 ? 28.451 -4.140 -9.647 1.00 53.03 93 PRO A O 1
ATOM 772 N N . LYS A 1 94 ? 29.948 -2.535 -9.105 1.00 53.25 94 LYS A N 1
ATOM 773 C CA . LYS A 1 94 ? 30.383 -3.094 -7.821 1.00 53.25 94 LYS A CA 1
ATOM 774 C C . LYS A 1 94 ? 29.552 -2.526 -6.666 1.00 53.25 94 LYS A C 1
ATOM 776 O O . LYS A 1 94 ? 29.580 -1.317 -6.436 1.00 53.25 94 LYS A O 1
ATOM 781 N N . LEU A 1 95 ? 28.841 -3.392 -5.946 1.00 49.09 95 LEU A N 1
ATOM 782 C CA . LEU A 1 95 ? 28.126 -3.045 -4.716 1.00 49.09 95 LEU A CA 1
ATOM 783 C C . LEU A 1 95 ? 29.133 -2.682 -3.612 1.00 49.09 95 LEU A C 1
ATOM 785 O O . LEU A 1 95 ? 30.175 -3.325 -3.482 1.00 49.09 95 LEU A O 1
ATOM 789 N N . SER A 1 96 ? 28.840 -1.642 -2.826 1.00 58.75 96 SER A N 1
ATOM 790 C CA . SER A 1 96 ? 29.657 -1.286 -1.658 1.00 58.75 96 SER A CA 1
ATOM 791 C C . SER A 1 96 ? 29.379 -2.235 -0.491 1.00 58.75 96 SER A C 1
ATOM 793 O O . SER A 1 96 ? 28.293 -2.803 -0.407 1.00 58.75 96 SER A O 1
ATOM 795 N N . GLU A 1 97 ? 30.312 -2.359 0.457 1.00 65.31 97 GLU A N 1
ATOM 796 C CA . GLU A 1 97 ? 30.090 -3.149 1.681 1.00 65.31 97 GLU A CA 1
ATOM 797 C C . GLU A 1 97 ? 28.882 -2.660 2.485 1.00 65.31 97 GLU A C 1
ATOM 799 O O . GLU A 1 97 ? 28.153 -3.472 3.042 1.00 65.31 97 GLU A O 1
ATOM 804 N N . PHE A 1 98 ? 28.607 -1.351 2.480 1.00 50.59 98 PHE A N 1
ATOM 805 C CA . PHE A 1 98 ? 27.398 -0.796 3.087 1.00 50.59 98 PHE A CA 1
ATOM 806 C C . PHE A 1 98 ? 26.128 -1.312 2.399 1.00 50.59 98 PHE A C 1
ATOM 808 O O . PHE A 1 98 ? 25.207 -1.754 3.077 1.00 50.59 98 PHE A O 1
ATOM 815 N N . CYS A 1 99 ? 26.077 -1.297 1.062 1.00 40.91 99 CYS A N 1
ATOM 816 C CA . CYS A 1 99 ? 24.933 -1.821 0.315 1.00 40.91 99 CYS A CA 1
ATOM 817 C C . CYS A 1 99 ? 24.783 -3.333 0.517 1.00 40.91 99 CYS A C 1
ATOM 819 O O . CYS A 1 99 ? 23.683 -3.797 0.784 1.00 40.91 99 CYS A O 1
ATOM 821 N N . THR A 1 100 ? 25.884 -4.084 0.474 1.00 55.41 100 THR A N 1
ATOM 822 C CA . THR A 1 100 ? 25.886 -5.532 0.719 1.00 55.41 100 THR A CA 1
ATOM 823 C C . THR A 1 100 ? 25.475 -5.868 2.153 1.00 55.41 100 THR A C 1
ATOM 825 O O . THR A 1 100 ? 24.730 -6.816 2.358 1.00 55.41 100 THR A O 1
ATOM 828 N N . GLY A 1 101 ? 25.901 -5.096 3.153 1.00 46.56 101 GLY A N 1
ATOM 829 C CA . GLY A 1 1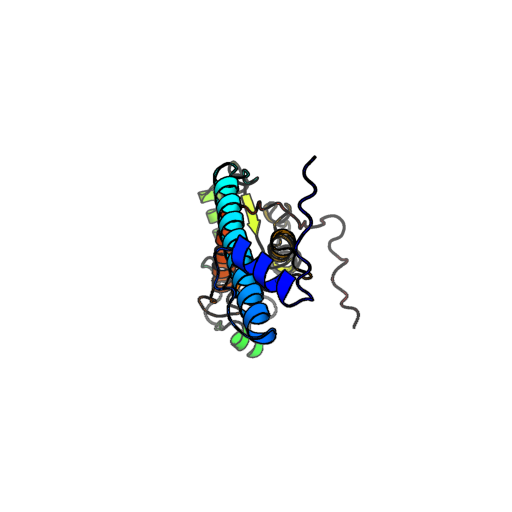01 ? 25.514 -5.292 4.552 1.00 46.56 101 GLY A CA 1
ATOM 830 C C . GLY A 1 101 ? 24.052 -4.929 4.818 1.00 46.56 101 GLY A C 1
ATOM 831 O O . GLY A 1 101 ? 23.346 -5.678 5.493 1.00 46.56 101 GLY A O 1
ATOM 832 N N . LEU A 1 102 ? 23.582 -3.822 4.233 1.00 41.50 102 LEU A N 1
ATOM 833 C CA . LEU A 1 102 ? 22.205 -3.355 4.376 1.00 41.50 102 LEU A CA 1
ATOM 834 C C . LEU A 1 102 ? 21.222 -4.293 3.667 1.00 41.50 102 LEU A C 1
ATOM 836 O O . LEU A 1 102 ? 20.246 -4.700 4.277 1.00 41.50 102 LEU A O 1
ATOM 840 N N . THR A 1 103 ? 21.513 -4.711 2.429 1.00 46.66 103 THR A N 1
ATOM 841 C CA . THR A 1 103 ? 20.559 -5.464 1.594 1.00 46.66 103 THR A CA 1
ATOM 842 C C . THR A 1 103 ? 20.884 -6.947 1.427 1.00 46.66 103 THR A C 1
ATOM 844 O O . THR A 1 103 ? 20.027 -7.736 1.042 1.00 46.66 103 THR A O 1
ATOM 847 N N . GLY A 1 104 ? 22.086 -7.397 1.805 1.00 51.69 104 GLY A N 1
ATOM 848 C CA . GLY A 1 104 ? 22.502 -8.815 1.848 1.00 51.69 104 GLY A CA 1
ATOM 849 C C . GLY A 1 104 ? 22.763 -9.463 0.496 1.00 51.69 104 GLY A C 1
ATOM 850 O O . GLY A 1 104 ? 22.802 -10.688 0.404 1.00 51.69 104 GLY A O 1
ATOM 851 N N . ILE A 1 105 ? 22.918 -8.670 -0.563 1.00 52.81 105 ILE A N 1
ATOM 852 C CA . ILE A 1 105 ? 23.049 -9.185 -1.926 1.00 52.81 105 ILE A CA 1
ATOM 853 C C . ILE A 1 105 ? 24.495 -9.199 -2.384 1.00 52.81 105 ILE A C 1
ATOM 855 O O . ILE A 1 105 ? 25.209 -8.202 -2.307 1.00 52.81 105 ILE A O 1
ATOM 859 N N . SER A 1 106 ? 24.910 -10.355 -2.900 1.00 50.12 106 SER A N 1
ATOM 860 C CA . SER A 1 106 ? 26.249 -10.580 -3.424 1.00 50.12 106 SER A CA 1
ATOM 861 C C . SER A 1 106 ? 26.372 -10.168 -4.893 1.00 50.12 106 SER A C 1
ATOM 863 O O . SER A 1 106 ? 25.438 -10.257 -5.694 1.00 50.12 106 SER A O 1
ATOM 865 N N . GLN A 1 107 ? 27.587 -9.776 -5.263 1.00 48.59 107 GLN A N 1
ATOM 866 C CA . GLN A 1 107 ? 27.946 -9.269 -6.587 1.00 48.59 107 GLN A CA 1
ATOM 867 C C . GLN A 1 107 ? 27.646 -10.230 -7.756 1.00 48.59 107 GLN A C 1
ATOM 869 O O . GLN A 1 107 ? 27.502 -9.785 -8.895 1.00 48.59 107 GLN A O 1
ATOM 874 N N . SER A 1 108 ? 27.562 -11.535 -7.488 1.00 47.03 108 SER A N 1
ATOM 875 C CA . SER A 1 108 ? 27.331 -12.602 -8.471 1.00 47.03 108 SER A CA 1
ATOM 876 C C . SER A 1 108 ? 25.872 -12.744 -8.913 1.00 47.03 108 SER A C 1
ATOM 878 O O . SER A 1 108 ? 25.585 -13.466 -9.862 1.00 47.03 108 SER A O 1
ATOM 880 N N . THR A 1 109 ? 24.943 -12.076 -8.233 1.00 50.69 109 THR A N 1
ATOM 881 C CA . THR A 1 109 ? 23.505 -12.370 -8.300 1.00 50.69 109 THR A CA 1
ATOM 882 C C . THR A 1 109 ? 22.762 -11.353 -9.170 1.00 50.69 109 THR A C 1
ATOM 884 O O . THR A 1 109 ? 21.681 -10.903 -8.831 1.00 50.69 109 THR A O 1
ATOM 887 N N . ILE A 1 110 ? 23.359 -10.889 -10.268 1.00 50.16 110 ILE A N 1
ATOM 888 C CA . ILE A 1 110 ? 22.919 -9.664 -10.938 1.00 50.16 110 ILE A CA 1
ATOM 889 C C . ILE A 1 110 ? 22.700 -9.888 -12.456 1.00 50.16 110 ILE A C 1
ATOM 891 O O . ILE A 1 110 ? 23.646 -10.218 -13.163 1.00 50.16 110 ILE A O 1
ATOM 895 N N . ASP A 1 111 ? 21.477 -9.675 -12.974 1.00 51.69 111 ASP A N 1
ATOM 896 C CA . ASP A 1 111 ? 21.057 -9.957 -14.372 1.00 51.69 111 ASP A CA 1
ATOM 897 C C . ASP A 1 111 ? 20.597 -8.668 -15.122 1.00 51.69 111 ASP A C 1
ATOM 899 O O . ASP A 1 111 ? 20.596 -7.584 -14.562 1.00 51.69 111 ASP A O 1
ATOM 903 N N . LYS A 1 112 ? 20.298 -8.689 -16.425 1.00 51.75 112 LYS A N 1
ATOM 904 C CA . LYS A 1 112 ? 19.988 -7.507 -17.264 1.00 51.75 112 LYS A CA 1
ATOM 905 C C . LYS A 1 112 ? 18.543 -7.469 -17.794 1.00 51.75 112 LYS A C 1
ATOM 907 O O . LYS A 1 112 ? 18.204 -6.540 -18.523 1.00 51.75 112 LYS A O 1
ATOM 912 N N . LYS A 1 113 ? 17.683 -8.446 -17.466 1.00 58.41 113 LYS A N 1
ATOM 913 C CA . LYS A 1 113 ? 16.407 -8.703 -18.185 1.00 58.41 113 LYS A CA 1
ATOM 914 C C . LYS A 1 113 ? 15.100 -8.479 -17.400 1.00 58.41 113 LYS A C 1
ATOM 916 O O . LYS A 1 113 ? 14.030 -8.828 -17.889 1.00 58.41 113 LYS A O 1
ATOM 921 N N . VAL A 1 114 ? 15.147 -7.843 -16.232 1.00 67.81 114 VAL A N 1
ATOM 922 C CA . VAL A 1 114 ? 14.004 -7.786 -15.290 1.00 67.81 114 VAL A CA 1
ATOM 923 C C . VAL A 1 114 ? 12.762 -7.076 -15.829 1.00 67.81 114 VAL A C 1
ATOM 925 O O . VAL A 1 114 ? 11.648 -7.523 -15.572 1.00 67.81 114 VAL A O 1
ATOM 928 N N . LEU A 1 115 ? 12.917 -5.987 -16.591 1.00 70.81 115 LEU A N 1
ATOM 929 C CA . LEU A 1 115 ? 11.759 -5.212 -17.056 1.00 70.81 115 LEU A CA 1
ATOM 930 C C . LEU A 1 115 ? 10.862 -6.016 -18.011 1.00 70.81 115 LEU A C 1
ATOM 932 O O . LEU A 1 115 ? 9.642 -5.938 -17.903 1.00 70.81 115 LEU A O 1
ATOM 936 N N . ASN A 1 116 ? 11.453 -6.821 -18.898 1.00 73.75 116 ASN A N 1
ATOM 937 C CA . ASN A 1 116 ? 10.691 -7.634 -19.848 1.00 73.75 116 ASN A CA 1
ATOM 938 C C . ASN A 1 116 ? 9.938 -8.765 -19.138 1.00 73.75 116 ASN A C 1
ATOM 940 O O . ASN A 1 116 ? 8.785 -9.032 -19.462 1.00 73.75 116 ASN A O 1
ATOM 944 N N . GLU A 1 117 ? 10.565 -9.413 -18.154 1.00 72.56 117 GLU A N 1
ATOM 945 C CA . GLU A 1 117 ? 9.900 -10.455 -17.363 1.00 72.56 117 GLU A CA 1
ATOM 946 C C . GLU A 1 117 ? 8.771 -9.874 -16.505 1.00 72.56 117 GLU A C 1
ATOM 948 O O . GLU A 1 117 ? 7.691 -10.459 -16.424 1.00 72.56 117 GLU A O 1
ATOM 953 N N . PHE A 1 118 ? 8.961 -8.672 -15.954 1.00 76.81 118 PHE A N 1
ATOM 954 C CA . PHE A 1 118 ? 7.896 -7.960 -15.255 1.00 76.81 118 PHE A CA 1
ATOM 955 C C . PHE A 1 118 ? 6.713 -7.643 -16.182 1.00 76.81 118 PHE A C 1
ATOM 957 O O . PHE A 1 118 ? 5.565 -7.882 -15.820 1.00 76.81 118 PHE A O 1
ATOM 964 N N . GLN A 1 119 ? 6.971 -7.185 -17.410 1.00 80.19 119 GLN A N 1
ATOM 965 C CA . GLN A 1 119 ? 5.914 -6.934 -18.396 1.00 80.19 119 GLN A CA 1
ATOM 966 C C . GLN A 1 119 ? 5.166 -8.211 -18.798 1.00 80.19 119 GLN A C 1
ATOM 968 O O . GLN A 1 119 ? 3.939 -8.194 -18.881 1.00 80.19 119 GLN A O 1
ATOM 973 N N . LYS A 1 120 ? 5.872 -9.334 -18.983 1.00 79.56 120 LYS A N 1
ATOM 974 C CA . LYS A 1 120 ? 5.236 -10.638 -19.232 1.00 79.56 120 LYS A CA 1
ATOM 975 C C . LYS A 1 120 ? 4.353 -11.074 -18.067 1.00 79.56 120 LYS A C 1
ATOM 977 O O . LYS A 1 120 ? 3.269 -11.601 -18.296 1.00 79.56 120 LYS A O 1
ATOM 982 N N . PHE A 1 121 ? 4.795 -10.848 -16.829 1.00 80.12 121 PHE A N 1
ATOM 983 C CA . PHE A 1 121 ? 3.984 -11.115 -15.643 1.00 80.12 121 PHE A CA 1
ATOM 984 C C . PHE A 1 121 ? 2.699 -10.279 -15.641 1.00 80.12 121 PHE A C 1
ATOM 986 O O . PHE A 1 121 ? 1.624 -10.842 -15.453 1.00 80.12 121 PHE A O 1
ATOM 993 N N . LEU A 1 122 ? 2.788 -8.969 -15.905 1.00 81.56 122 LEU A N 1
ATOM 994 C CA . LEU A 1 122 ? 1.605 -8.106 -15.982 1.00 81.56 122 LEU A CA 1
ATOM 995 C C . LEU A 1 122 ? 0.630 -8.578 -17.069 1.00 81.56 122 LEU A C 1
ATOM 997 O O . LEU A 1 122 ? -0.565 -8.686 -16.808 1.00 81.56 122 LEU A O 1
ATOM 1001 N N . ALA A 1 123 ? 1.145 -8.926 -18.253 1.00 83.00 123 ALA A N 1
ATOM 1002 C CA . ALA A 1 123 ? 0.340 -9.423 -19.366 1.00 83.00 123 ALA A CA 1
ATOM 1003 C C . ALA A 1 123 ? -0.327 -10.774 -19.062 1.00 83.00 123 ALA A C 1
ATOM 1005 O O . ALA A 1 123 ? -1.484 -10.976 -19.414 1.00 83.00 123 ALA A O 1
ATOM 1006 N N . LYS A 1 124 ? 0.365 -11.686 -18.363 1.00 82.12 124 LYS A N 1
ATOM 1007 C CA . LYS A 1 124 ? -0.172 -13.003 -17.978 1.00 82.12 124 LYS A CA 1
ATOM 1008 C C . LYS A 1 124 ? -1.468 -12.901 -17.166 1.00 82.12 124 LYS A C 1
ATOM 1010 O O . LYS A 1 124 ? -2.316 -13.780 -17.278 1.00 82.12 124 LYS A O 1
ATOM 1015 N N . TYR A 1 125 ? -1.594 -11.866 -16.340 1.00 77.69 125 TYR A N 1
ATOM 1016 C CA . TYR A 1 125 ? -2.766 -11.622 -15.492 1.00 77.69 125 TYR A CA 1
ATOM 1017 C C . TYR A 1 125 ? -3.629 -10.456 -15.990 1.00 77.69 125 TYR A C 1
ATOM 1019 O O . TYR A 1 125 ? -4.489 -9.981 -15.257 1.00 77.69 125 TYR A O 1
ATOM 1027 N N . ASP A 1 126 ? -3.376 -9.986 -17.213 1.00 84.50 126 ASP A N 1
ATOM 1028 C CA . ASP A 1 126 ? -4.104 -8.900 -17.872 1.00 84.50 126 ASP A CA 1
ATOM 1029 C C . ASP A 1 126 ? -4.218 -7.600 -17.044 1.00 84.50 126 ASP A C 1
ATOM 1031 O O . ASP A 1 126 ? -5.201 -6.855 -17.094 1.00 84.50 126 ASP A O 1
ATOM 1035 N N . LEU A 1 127 ? -3.180 -7.331 -16.247 1.00 81.38 127 LEU A N 1
ATOM 1036 C CA . LEU A 1 127 ? -3.139 -6.225 -15.294 1.00 81.38 127 LEU A CA 1
ATOM 1037 C C . LEU A 1 127 ? -2.940 -4.895 -16.016 1.00 81.38 127 LEU A C 1
ATOM 1039 O O . LEU A 1 127 ? -2.092 -4.787 -16.905 1.00 81.38 127 LEU A O 1
ATOM 1043 N N . PHE A 1 128 ? -3.678 -3.868 -15.580 1.00 83.12 128 PHE A N 1
ATOM 1044 C CA . PHE A 1 128 ? -3.697 -2.534 -16.200 1.00 83.12 128 PHE A CA 1
ATOM 1045 C C . PHE A 1 128 ? -4.209 -2.528 -17.653 1.00 83.12 128 PHE A C 1
ATOM 1047 O O . PHE A 1 128 ? -4.017 -1.545 -18.367 1.00 83.12 128 PHE A O 1
ATOM 1054 N N . GLN A 1 129 ? -4.855 -3.616 -18.075 1.00 83.50 129 GLN A N 1
ATOM 1055 C CA . GLN A 1 129 ? -5.503 -3.768 -19.373 1.00 83.50 129 GLN A CA 1
ATOM 1056 C C . GLN A 1 129 ? -7.008 -3.935 -19.151 1.00 83.50 129 GLN A C 1
ATOM 1058 O O . GLN A 1 129 ? -7.709 -2.929 -19.053 1.00 83.50 129 GLN A O 1
ATOM 1063 N N . THR A 1 130 ? -7.505 -5.169 -19.009 1.00 85.81 130 THR A N 1
ATOM 1064 C CA . THR A 1 130 ? -8.914 -5.406 -18.649 1.00 85.81 130 THR A CA 1
ATOM 1065 C C . THR A 1 130 ? -9.121 -5.420 -17.139 1.00 85.81 130 THR A C 1
ATOM 1067 O O . THR A 1 130 ? -10.118 -4.887 -16.654 1.00 85.81 130 THR A O 1
ATOM 1070 N N . ALA A 1 131 ? -8.163 -5.972 -16.389 1.00 75.88 131 ALA A N 1
ATOM 1071 C CA . ALA A 1 131 ? -8.223 -6.025 -14.940 1.00 75.88 131 ALA A CA 1
ATOM 1072 C C . ALA A 1 131 ? -7.756 -4.701 -14.332 1.00 75.88 131 ALA A C 1
ATOM 1074 O O . ALA A 1 131 ? -6.634 -4.230 -14.584 1.00 75.88 131 ALA A O 1
ATOM 1075 N N . SER A 1 132 ? -8.598 -4.110 -13.482 1.00 87.44 132 SER A N 1
ATOM 1076 C CA . SER A 1 132 ? -8.238 -2.889 -12.775 1.00 87.44 132 SER A CA 1
ATOM 1077 C C . SER A 1 132 ? -7.202 -3.209 -11.698 1.00 87.44 132 SER A C 1
ATOM 1079 O O . SER A 1 132 ? -7.383 -4.081 -10.848 1.00 87.44 132 SER A O 1
ATOM 1081 N N . ALA A 1 133 ? -6.072 -2.511 -11.739 1.00 86.50 133 ALA A N 1
ATOM 1082 C CA . ALA A 1 133 ? -4.959 -2.766 -10.842 1.00 86.50 133 ALA A CA 1
ATOM 1083 C C . ALA A 1 133 ? -4.352 -1.457 -10.337 1.00 86.50 133 ALA A C 1
ATOM 1085 O O . ALA A 1 133 ? -4.385 -0.432 -11.019 1.00 86.50 133 ALA A O 1
ATOM 1086 N N . THR A 1 134 ? -3.762 -1.496 -9.145 1.00 93.56 134 THR A N 1
ATOM 1087 C CA . THR A 1 134 ? -2.950 -0.398 -8.608 1.00 93.56 134 THR A CA 1
ATOM 1088 C C . THR A 1 134 ? -1.719 -0.936 -7.897 1.00 93.56 134 THR A C 1
ATOM 1090 O O . THR A 1 134 ? -1.750 -1.995 -7.272 1.00 93.56 134 THR A O 1
ATOM 1093 N N . PHE A 1 135 ? -0.640 -0.157 -7.919 1.00 94.88 135 PHE A N 1
ATOM 1094 C CA . PHE A 1 135 ? 0.498 -0.396 -7.041 1.00 94.88 135 PHE A CA 1
ATOM 1095 C C . PHE A 1 135 ? 0.204 0.053 -5.606 1.00 94.88 135 PHE A C 1
ATOM 1097 O O . PHE A 1 135 ? -0.539 1.017 -5.380 1.00 94.88 135 PHE A O 1
ATOM 1104 N N . VAL A 1 136 ? 0.824 -0.635 -4.649 1.00 94.38 136 VAL A N 1
ATOM 1105 C CA . VAL A 1 136 ? 0.835 -0.311 -3.222 1.00 94.38 136 VAL A CA 1
ATOM 1106 C C . VAL A 1 136 ? 2.284 -0.285 -2.751 1.00 94.38 136 VAL A C 1
ATOM 1108 O O . VAL A 1 136 ? 2.967 -1.298 -2.833 1.00 94.38 136 VAL A O 1
ATOM 1111 N N . THR A 1 137 ? 2.754 0.862 -2.272 1.00 95.06 137 THR A N 1
ATOM 1112 C CA . THR A 1 137 ? 4.168 1.088 -1.931 1.00 95.06 137 THR A CA 1
ATOM 1113 C C . THR A 1 137 ? 4.323 1.627 -0.511 1.00 95.06 137 THR A C 1
ATOM 1115 O O . THR A 1 137 ? 3.419 2.291 0.023 1.00 95.06 137 THR A O 1
ATOM 1118 N N . ASP A 1 138 ? 5.496 1.415 0.092 1.00 93.88 138 ASP A N 1
ATOM 1119 C CA . ASP A 1 138 ? 5.842 1.920 1.425 1.00 93.88 138 ASP A CA 1
ATOM 1120 C C . ASP A 1 138 ? 6.395 3.360 1.388 1.00 93.88 138 ASP A C 1
ATOM 1122 O O . ASP A 1 138 ? 7.470 3.699 1.885 1.00 93.88 138 ASP A O 1
ATOM 1126 N N . GLY A 1 139 ? 5.632 4.260 0.769 1.00 92.00 139 GLY A N 1
ATOM 1127 C CA . GLY A 1 139 ? 6.052 5.636 0.516 1.00 92.00 139 GLY A CA 1
ATOM 1128 C C . GLY A 1 139 ? 6.023 5.997 -0.967 1.00 92.00 139 GLY A C 1
ATOM 1129 O O . GLY A 1 139 ? 5.583 5.217 -1.802 1.00 92.00 139 GLY A O 1
ATOM 1130 N N . PRO A 1 140 ? 6.432 7.220 -1.339 1.00 91.00 140 PRO A N 1
ATOM 1131 C CA . PRO A 1 140 ? 6.394 7.645 -2.735 1.00 91.00 140 PRO A CA 1
ATOM 1132 C C . PRO A 1 140 ? 7.638 7.236 -3.538 1.00 91.00 140 PRO A C 1
ATOM 1134 O O . PRO A 1 140 ? 7.627 7.394 -4.755 1.00 91.00 140 PRO A O 1
ATOM 1137 N N . PHE A 1 141 ? 8.721 6.811 -2.880 1.00 89.69 141 PHE A N 1
ATOM 1138 C CA . PHE A 1 141 ? 10.058 6.778 -3.479 1.00 89.69 141 PHE A CA 1
ATOM 1139 C C . PHE A 1 141 ? 10.212 5.718 -4.574 1.00 89.69 141 PHE A C 1
ATOM 1141 O O . PHE A 1 141 ? 10.816 6.031 -5.600 1.00 89.69 141 PHE A O 1
ATOM 1148 N N . ASP A 1 142 ? 9.606 4.539 -4.424 1.00 89.38 142 ASP A N 1
ATOM 1149 C CA . ASP A 1 142 ? 9.716 3.425 -5.378 1.00 89.38 142 ASP A CA 1
ATOM 1150 C C . ASP A 1 142 ? 9.370 3.843 -6.797 1.00 89.38 142 ASP A C 1
ATOM 1152 O O . ASP A 1 142 ? 10.209 3.877 -7.702 1.00 89.38 142 ASP A O 1
ATOM 1156 N N . ILE A 1 143 ? 8.129 4.277 -6.978 1.00 91.12 143 ILE A N 1
ATOM 1157 C CA . ILE A 1 143 ? 7.614 4.654 -8.287 1.00 91.12 143 ILE A CA 1
ATOM 1158 C C . ILE A 1 143 ? 8.139 6.036 -8.683 1.00 91.12 143 ILE A C 1
ATOM 1160 O O . ILE A 1 143 ? 8.606 6.215 -9.813 1.00 91.12 143 ILE A O 1
ATOM 1164 N N . ARG A 1 144 ? 8.098 7.027 -7.781 1.00 90.00 144 ARG A N 1
ATOM 1165 C CA . ARG A 1 144 ? 8.432 8.418 -8.129 1.00 90.00 144 ARG A CA 1
ATOM 1166 C C . ARG A 1 144 ? 9.915 8.604 -8.427 1.00 90.00 144 ARG A C 1
ATOM 1168 O O . ARG A 1 144 ? 10.251 9.281 -9.397 1.00 90.00 144 ARG A O 1
ATOM 1175 N N . ASP A 1 145 ? 10.796 8.049 -7.602 1.00 86.12 145 ASP A N 1
ATOM 1176 C CA . ASP A 1 145 ? 12.233 8.308 -7.655 1.00 86.12 145 ASP A CA 1
ATOM 1177 C C . ASP A 1 145 ? 12.994 7.146 -8.278 1.00 86.12 145 ASP A C 1
ATOM 1179 O O . ASP A 1 145 ? 13.731 7.367 -9.239 1.00 86.12 145 ASP A O 1
ATOM 1183 N N . PHE A 1 146 ? 12.839 5.930 -7.752 1.00 85.62 146 PHE A N 1
ATOM 1184 C CA . PHE A 1 146 ? 13.694 4.806 -8.130 1.00 85.62 146 PHE A CA 1
ATOM 1185 C C . PHE A 1 146 ? 13.428 4.342 -9.559 1.00 85.62 146 PHE A C 1
ATOM 1187 O O . PHE A 1 146 ? 14.362 4.344 -10.361 1.00 85.62 146 PHE A O 1
ATOM 1194 N N . ILE A 1 147 ? 12.170 4.108 -9.948 1.00 85.62 147 ILE A N 1
ATOM 1195 C CA . ILE A 1 147 ? 11.847 3.792 -11.351 1.00 85.62 147 ILE A CA 1
ATOM 1196 C C . ILE A 1 147 ? 12.264 4.936 -12.288 1.00 85.62 147 ILE A C 1
ATOM 1198 O O . ILE A 1 147 ? 12.795 4.692 -13.371 1.00 85.62 147 ILE A O 1
ATOM 1202 N N . THR A 1 148 ? 12.087 6.199 -11.883 1.00 84.38 148 THR A N 1
ATOM 1203 C CA . THR A 1 148 ? 12.448 7.357 -12.724 1.00 84.38 148 THR A CA 1
ATOM 1204 C C . THR A 1 148 ? 13.951 7.431 -12.962 1.00 84.38 148 THR A C 1
ATOM 1206 O O . THR A 1 148 ? 14.396 7.630 -14.095 1.00 84.38 148 THR A O 1
ATOM 1209 N N . LYS A 1 149 ? 14.745 7.253 -11.903 1.00 82.00 149 LYS A N 1
ATOM 1210 C CA . LYS A 1 149 ? 16.206 7.198 -11.987 1.00 82.00 149 LYS A CA 1
ATOM 1211 C C . LYS A 1 149 ? 16.646 5.997 -12.817 1.00 82.00 149 LYS A C 1
ATOM 1213 O O . LYS A 1 149 ? 17.465 6.175 -13.713 1.00 82.00 149 LYS A O 1
ATOM 1218 N N . GLN A 1 150 ? 16.048 4.824 -12.602 1.00 79.31 150 GLN A N 1
ATOM 1219 C CA . GLN A 1 150 ? 16.393 3.606 -13.330 1.00 79.31 150 GLN A CA 1
ATOM 1220 C C . GLN A 1 150 ? 16.090 3.715 -14.829 1.00 79.31 150 GLN A C 1
ATOM 1222 O O . GLN A 1 150 ? 16.909 3.285 -15.640 1.00 79.31 150 GLN A O 1
ATOM 1227 N N . CYS A 1 151 ? 14.969 4.335 -15.217 1.00 79.69 151 CYS A N 1
ATOM 1228 C CA . CYS A 1 151 ? 14.647 4.584 -16.626 1.00 79.69 151 CYS A CA 1
ATOM 1229 C C . CYS A 1 151 ? 15.704 5.476 -17.290 1.00 79.69 151 CYS A C 1
ATOM 1231 O O . CYS A 1 151 ? 16.226 5.123 -18.347 1.00 79.69 151 CYS A O 1
ATOM 1233 N N . LYS A 1 152 ? 16.078 6.590 -16.640 1.00 79.75 152 LYS A N 1
ATOM 1234 C CA . LYS A 1 152 ? 17.129 7.501 -17.134 1.00 79.75 152 LYS A CA 1
ATOM 1235 C C . LYS A 1 152 ? 18.473 6.791 -17.264 1.00 79.75 152 LYS A C 1
ATOM 1237 O O . LYS A 1 152 ? 19.136 6.888 -18.291 1.00 79.75 152 LYS A O 1
ATOM 1242 N N . HIS A 1 153 ? 18.844 6.049 -16.229 1.00 73.31 153 HIS A N 1
ATOM 1243 C CA . HIS A 1 153 ? 20.090 5.297 -16.148 1.00 73.31 153 HIS A CA 1
ATOM 1244 C C . HIS A 1 153 ? 20.196 4.215 -17.225 1.00 73.31 153 HIS A C 1
ATOM 1246 O O . HIS A 1 153 ? 21.231 4.058 -17.867 1.00 73.31 153 HIS A O 1
ATOM 1252 N N . SER A 1 154 ? 19.094 3.509 -17.468 1.00 71.88 154 SER A N 1
ATOM 1253 C CA . SER A 1 154 ? 18.995 2.449 -18.477 1.00 71.88 154 SER A CA 1
ATOM 1254 C C . SER A 1 154 ? 18.741 2.993 -19.887 1.00 71.88 154 SER A C 1
ATOM 1256 O O . SER A 1 154 ? 18.547 2.208 -20.811 1.00 71.88 154 SER A O 1
ATOM 1258 N N . LYS A 1 155 ? 18.722 4.325 -20.064 1.00 77.75 155 LYS A N 1
ATOM 1259 C CA . LYS A 1 155 ? 18.422 5.013 -21.332 1.00 77.75 155 LYS A CA 1
ATOM 1260 C C . LYS A 1 155 ? 17.090 4.571 -21.959 1.00 77.75 155 LYS A C 1
ATOM 1262 O O . LYS A 1 155 ? 16.942 4.548 -23.180 1.00 77.75 155 LYS A O 1
ATOM 1267 N N . ILE A 1 156 ? 16.110 4.234 -21.121 1.00 75.06 156 ILE A N 1
ATOM 1268 C CA . ILE A 1 156 ? 14.751 3.916 -21.557 1.00 75.06 156 ILE A CA 1
ATOM 1269 C C . ILE A 1 156 ? 14.092 5.225 -21.999 1.00 75.06 156 ILE A C 1
ATOM 1271 O O . ILE A 1 156 ? 13.902 6.129 -21.186 1.00 75.06 156 ILE A O 1
ATOM 1275 N N . LYS A 1 157 ? 13.770 5.326 -23.296 1.00 76.25 157 LYS A N 1
ATOM 1276 C CA . LYS A 1 157 ? 13.203 6.544 -23.905 1.00 76.25 157 LYS A CA 1
ATOM 1277 C C . LYS A 1 157 ? 11.835 6.899 -23.324 1.00 76.25 157 LYS A C 1
ATOM 1279 O O . LYS A 1 157 ? 11.586 8.061 -23.022 1.00 76.25 157 LYS A O 1
ATOM 1284 N N . THR A 1 158 ? 10.990 5.889 -23.140 1.00 81.94 158 THR A N 1
ATOM 1285 C CA . THR A 1 158 ? 9.617 6.051 -22.659 1.00 81.94 158 THR A CA 1
ATOM 1286 C C . THR A 1 158 ? 9.435 5.244 -21.387 1.00 81.94 158 THR A C 1
ATOM 1288 O O . THR A 1 158 ? 9.598 4.024 -21.386 1.00 81.94 158 THR A O 1
ATOM 1291 N N . ARG A 1 159 ? 9.114 5.930 -20.287 1.00 85.69 159 ARG A N 1
ATOM 1292 C CA . ARG A 1 159 ? 8.756 5.277 -19.027 1.00 85.69 159 ARG A CA 1
ATOM 1293 C C . ARG A 1 159 ? 7.483 4.445 -19.244 1.00 85.69 159 ARG A C 1
ATOM 1295 O O . ARG A 1 159 ? 6.535 5.003 -19.787 1.00 85.69 159 ARG A O 1
ATOM 1302 N N . PRO A 1 160 ? 7.430 3.177 -18.798 1.00 86.56 160 PRO A N 1
ATOM 1303 C CA . PRO A 1 160 ? 6.229 2.361 -18.955 1.00 86.56 160 PRO A CA 1
ATOM 1304 C C . PRO A 1 160 ? 4.984 3.015 -18.338 1.00 86.56 160 PRO A 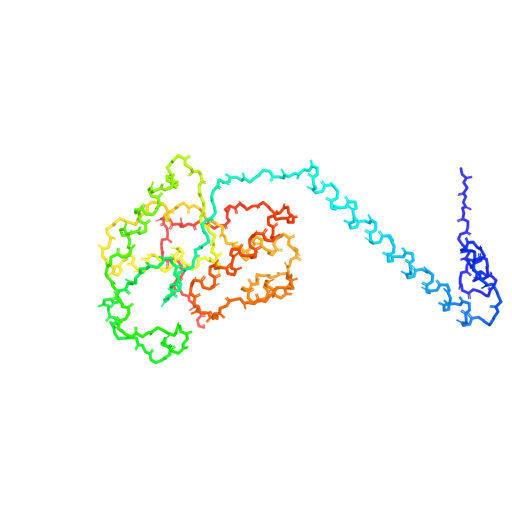C 1
ATOM 1306 O O . PRO A 1 160 ? 5.039 3.494 -17.203 1.00 86.56 160 PRO A O 1
ATOM 1309 N N . ASP A 1 161 ? 3.864 3.011 -19.064 1.00 89.38 161 ASP A N 1
ATOM 1310 C CA . ASP A 1 161 ? 2.673 3.799 -18.710 1.00 89.38 161 ASP A CA 1
ATOM 1311 C C . ASP A 1 161 ? 1.990 3.358 -17.416 1.00 89.38 161 ASP A C 1
ATOM 1313 O O . ASP A 1 161 ? 1.495 4.194 -16.658 1.00 89.38 161 ASP A O 1
ATOM 1317 N N . TYR A 1 162 ? 2.062 2.069 -17.077 1.00 89.44 162 TYR A N 1
ATOM 1318 C CA . TYR A 1 162 ? 1.580 1.559 -15.791 1.00 89.44 162 TYR A CA 1
ATOM 1319 C C . TYR A 1 162 ? 2.335 2.156 -14.590 1.00 89.44 162 TYR A C 1
ATOM 1321 O O . TYR A 1 162 ? 1.851 2.094 -13.469 1.00 89.44 162 TYR A O 1
ATOM 1329 N N . PHE A 1 163 ? 3.496 2.787 -14.785 1.00 91.06 163 PHE A N 1
ATOM 1330 C CA . PHE A 1 163 ? 4.184 3.540 -13.733 1.00 91.06 163 PHE A CA 1
ATOM 1331 C C . PHE A 1 163 ? 3.854 5.045 -13.717 1.00 91.06 163 PHE A C 1
ATOM 1333 O O . PHE A 1 163 ? 4.436 5.781 -12.910 1.00 91.06 163 PHE A O 1
ATOM 1340 N N . ASN A 1 164 ? 2.977 5.515 -14.610 1.00 91.06 164 ASN A N 1
ATOM 1341 C CA . ASN A 1 164 ? 2.509 6.904 -14.688 1.00 91.06 164 ASN A CA 1
ATOM 1342 C C . ASN A 1 164 ? 1.126 7.098 -14.048 1.00 91.06 164 ASN A C 1
ATOM 1344 O O . ASN A 1 164 ? 0.762 8.225 -13.706 1.00 91.06 164 ASN A O 1
ATOM 1348 N N . ILE A 1 165 ? 0.372 6.017 -13.844 1.00 91.69 165 ILE A N 1
ATOM 1349 C CA . ILE A 1 165 ? -0.918 6.051 -13.148 1.00 91.69 165 ILE A CA 1
ATOM 1350 C C . ILE A 1 165 ? -0.744 6.324 -11.637 1.00 91.69 165 ILE A C 1
ATOM 1352 O O . ILE A 1 165 ? 0.320 6.054 -11.068 1.00 91.69 165 ILE A O 1
ATOM 1356 N N . PRO A 1 166 ? -1.773 6.865 -10.957 1.00 95.25 166 PRO A N 1
ATOM 1357 C CA . PRO A 1 166 ? -1.776 7.002 -9.503 1.00 95.25 166 PRO A CA 1
ATOM 1358 C C . PRO A 1 166 ? -1.614 5.658 -8.776 1.00 95.25 166 PRO A C 1
ATOM 1360 O O . PRO A 1 166 ? -2.057 4.624 -9.264 1.00 95.25 166 PRO A O 1
ATOM 1363 N N . TRP A 1 167 ? -1.025 5.683 -7.579 1.00 96.06 167 TRP A N 1
ATOM 1364 C CA . TRP A 1 167 ? -0.821 4.495 -6.741 1.00 96.06 167 TRP A CA 1
ATOM 1365 C C . TRP A 1 167 ? -1.172 4.757 -5.274 1.00 96.06 167 TRP A C 1
ATOM 1367 O O . TRP A 1 167 ? -1.439 5.894 -4.857 1.00 96.06 167 TRP A O 1
ATOM 1377 N N . VAL A 1 168 ? -1.184 3.693 -4.473 1.00 96.75 168 VAL A N 1
ATOM 1378 C CA . VAL A 1 168 ? -1.447 3.750 -3.035 1.00 96.75 168 VAL A CA 1
ATOM 1379 C C . VAL A 1 168 ? -0.130 3.805 -2.266 1.00 96.75 168 VAL A C 1
ATOM 1381 O O . VAL A 1 168 ? 0.668 2.878 -2.311 1.00 96.75 168 VAL A O 1
ATOM 1384 N N . ASN A 1 169 ? 0.080 4.866 -1.495 1.00 97.06 169 ASN A N 1
ATOM 1385 C CA . ASN A 1 169 ? 1.058 4.881 -0.415 1.00 97.06 169 ASN A CA 1
ATOM 1386 C C . ASN A 1 169 ? 0.375 4.368 0.854 1.00 97.06 169 ASN A C 1
ATOM 1388 O O . ASN A 1 169 ? -0.458 5.068 1.448 1.00 97.06 169 ASN A O 1
ATOM 1392 N N . ILE A 1 170 ? 0.726 3.149 1.263 1.00 96.88 170 ILE A N 1
ATOM 1393 C CA . ILE A 1 170 ? 0.056 2.483 2.380 1.00 96.88 170 ILE A CA 1
ATOM 1394 C C . ILE A 1 170 ? 0.322 3.175 3.713 1.00 96.88 170 ILE A C 1
ATOM 1396 O O . ILE A 1 170 ? -0.566 3.172 4.554 1.00 96.88 170 ILE A O 1
ATOM 1400 N N . ARG A 1 171 ? 1.452 3.875 3.893 1.00 97.44 171 ARG A N 1
ATOM 1401 C CA . ARG A 1 171 ? 1.715 4.630 5.131 1.00 97.44 171 ARG A CA 1
ATOM 1402 C C . ARG A 1 171 ? 0.653 5.702 5.383 1.00 97.44 171 ARG A C 1
ATOM 1404 O O . ARG A 1 171 ? 0.235 5.903 6.521 1.00 97.44 171 ARG A O 1
ATOM 1411 N N . ARG A 1 172 ? 0.205 6.381 4.316 1.00 97.44 172 ARG A N 1
ATOM 1412 C CA . ARG A 1 172 ? -0.872 7.387 4.382 1.00 97.44 172 ARG A CA 1
ATOM 1413 C C . ARG A 1 172 ? -2.212 6.723 4.671 1.00 97.44 172 ARG A C 1
ATOM 1415 O O . ARG A 1 172 ? -2.906 7.140 5.589 1.00 97.44 172 ARG A O 1
ATOM 1422 N N . THR A 1 173 ? -2.529 5.661 3.930 1.00 97.56 173 THR A N 1
ATOM 1423 C CA . THR A 1 173 ? -3.763 4.888 4.123 1.00 97.56 173 THR A CA 1
ATOM 1424 C C . THR A 1 173 ? -3.858 4.342 5.548 1.00 97.56 173 THR A C 1
ATOM 1426 O O . THR A 1 173 ? -4.899 4.465 6.181 1.00 97.56 173 THR A O 1
ATOM 1429 N N . PHE A 1 174 ? -2.764 3.795 6.080 1.00 98.19 174 PHE A N 1
ATOM 1430 C CA . PHE A 1 174 ? -2.661 3.265 7.437 1.00 98.19 174 PHE A CA 1
ATOM 1431 C C . PHE A 1 174 ? -2.886 4.356 8.478 1.00 98.19 174 PHE A C 1
ATOM 1433 O O . PHE A 1 174 ? -3.678 4.181 9.403 1.00 98.19 174 PHE A O 1
ATOM 1440 N N . ARG A 1 175 ? -2.209 5.500 8.317 1.00 97.81 175 ARG A N 1
ATOM 1441 C CA . ARG A 1 175 ? -2.368 6.645 9.211 1.00 97.81 175 ARG A CA 1
ATOM 1442 C C . ARG A 1 175 ? -3.823 7.095 9.270 1.00 97.81 175 ARG A C 1
ATOM 1444 O O . ARG A 1 175 ? -4.356 7.242 10.364 1.00 97.81 175 ARG A O 1
ATOM 1451 N N . ASP A 1 176 ? -4.446 7.288 8.113 1.00 97.31 176 ASP A N 1
ATOM 1452 C CA . ASP A 1 176 ? -5.810 7.805 8.025 1.00 97.31 176 ASP A CA 1
ATOM 1453 C C . ASP A 1 176 ? -6.826 6.781 8.561 1.00 97.31 176 ASP A C 1
ATOM 1455 O O . ASP A 1 176 ? -7.745 7.144 9.290 1.00 97.31 176 ASP A O 1
ATOM 1459 N N . PHE A 1 177 ? -6.631 5.491 8.270 1.00 97.38 177 PHE A N 1
ATOM 1460 C CA . PHE A 1 177 ? -7.524 4.417 8.710 1.00 97.38 177 PHE A CA 1
ATOM 1461 C C . PHE A 1 177 ? -7.470 4.169 10.227 1.00 97.38 177 PHE A C 1
ATOM 1463 O O . PHE A 1 177 ? -8.513 4.063 10.867 1.00 97.38 177 PHE A O 1
ATOM 1470 N N . TYR A 1 178 ? -6.272 4.141 10.820 1.00 97.06 178 TYR A N 1
ATOM 1471 C CA . TYR A 1 178 ? -6.081 3.933 12.264 1.00 97.06 178 TYR A CA 1
ATOM 1472 C C . TYR A 1 178 ? -5.980 5.238 13.067 1.00 97.06 178 TYR A C 1
ATOM 1474 O O . TYR A 1 178 ? -5.568 5.210 14.230 1.00 97.06 178 TYR A O 1
ATOM 1482 N N . ASN A 1 179 ? -6.304 6.384 12.458 1.00 96.19 179 ASN A N 1
ATOM 1483 C CA . ASN A 1 179 ? -6.230 7.716 13.064 1.00 96.19 179 ASN A CA 1
ATOM 1484 C C . ASN A 1 179 ? -4.886 7.992 13.777 1.00 96.19 179 ASN A C 1
ATOM 1486 O O . ASN A 1 179 ? -4.835 8.463 14.917 1.00 96.19 179 ASN A O 1
ATOM 1490 N N . GLN A 1 180 ? -3.778 7.629 13.128 1.00 95.19 180 GLN A N 1
ATOM 1491 C CA . GLN A 1 180 ? -2.432 7.870 13.648 1.00 95.19 180 GLN A CA 1
ATOM 1492 C C . GLN A 1 180 ? -2.014 9.321 13.390 1.00 95.19 180 GLN A C 1
ATOM 1494 O O . GLN A 1 180 ? -2.421 9.944 12.413 1.00 95.19 180 GLN A O 1
ATOM 1499 N N . LYS A 1 181 ? -1.148 9.864 14.250 1.00 93.38 181 LYS A N 1
ATOM 1500 C CA . LYS A 1 181 ? -0.645 11.241 14.097 1.00 93.38 181 LYS A CA 1
ATOM 1501 C C . LYS A 1 181 ? 0.325 11.394 12.924 1.00 93.38 181 LYS A C 1
ATOM 1503 O O . LYS A 1 181 ? 0.404 12.457 12.319 1.00 93.38 181 LYS A O 1
ATOM 1508 N N . GLU A 1 182 ? 1.059 10.335 12.602 1.00 95.00 182 GLU A N 1
ATOM 1509 C CA . GLU A 1 182 ? 2.128 10.349 11.608 1.00 95.00 182 GLU A CA 1
ATOM 1510 C C . GLU A 1 182 ? 2.149 9.070 10.768 1.00 95.00 182 GLU A C 1
ATOM 1512 O O . GLU A 1 182 ? 1.538 8.056 11.114 1.00 95.00 182 GLU A O 1
ATOM 1517 N N . ASN A 1 183 ? 2.855 9.139 9.640 1.00 95.31 183 ASN A N 1
ATOM 1518 C CA . ASN A 1 183 ? 3.083 7.990 8.773 1.00 95.31 183 ASN A CA 1
ATOM 1519 C C . ASN A 1 183 ? 4.079 7.037 9.443 1.00 95.31 183 ASN A C 1
ATOM 1521 O O . ASN A 1 183 ? 5.188 7.448 9.776 1.00 95.31 183 ASN A O 1
ATOM 1525 N N . LYS A 1 184 ? 3.705 5.765 9.573 1.00 93.88 184 LYS A N 1
ATOM 1526 C CA . LYS A 1 184 ? 4.552 4.716 10.154 1.00 93.88 184 LYS A CA 1
ATOM 1527 C C . LYS A 1 184 ? 5.307 3.946 9.070 1.00 93.88 184 LYS A C 1
ATOM 1529 O O . LYS A 1 184 ? 4.816 3.847 7.952 1.00 93.88 184 LYS A O 1
ATOM 1534 N N . ASN A 1 185 ? 6.494 3.436 9.398 1.00 93.69 185 ASN A N 1
ATOM 1535 C CA . ASN A 1 185 ? 7.213 2.458 8.571 1.00 93.69 185 ASN A CA 1
ATOM 1536 C C . ASN A 1 185 ? 6.637 1.042 8.777 1.00 93.69 185 ASN A C 1
ATOM 1538 O O . ASN A 1 185 ? 5.778 0.853 9.642 1.00 93.69 185 ASN A O 1
ATOM 1542 N N . ILE A 1 186 ? 7.112 0.061 8.003 1.00 93.56 186 ILE A N 1
ATOM 1543 C CA . ILE A 1 186 ? 6.645 -1.336 8.060 1.00 93.56 186 ILE A CA 1
ATOM 1544 C C . ILE A 1 186 ? 6.708 -1.890 9.486 1.00 93.56 186 ILE A C 1
ATOM 1546 O O . ILE A 1 186 ? 5.671 -2.284 10.019 1.00 93.56 186 ILE A O 1
ATOM 1550 N N . SER A 1 187 ? 7.864 -1.825 10.154 1.00 94.94 187 SER A N 1
ATOM 1551 C CA . SER A 1 187 ? 8.032 -2.375 11.507 1.00 94.94 187 SER A CA 1
ATOM 1552 C C . SER A 1 187 ? 7.071 -1.731 12.523 1.00 94.94 187 SER A C 1
ATOM 1554 O O . SER A 1 187 ? 6.457 -2.428 13.331 1.00 94.94 187 SER A O 1
ATOM 1556 N N . ALA A 1 188 ? 6.836 -0.413 12.456 1.00 96.12 188 ALA A N 1
ATOM 1557 C CA . ALA A 1 188 ? 5.884 0.265 13.341 1.00 96.12 188 ALA A CA 1
ATOM 1558 C C . ALA A 1 188 ? 4.409 -0.015 12.989 1.00 96.12 188 ALA A C 1
ATOM 1560 O O . ALA A 1 188 ? 3.554 0.008 13.883 1.00 96.12 188 ALA A O 1
ATOM 1561 N N . MET A 1 189 ? 4.089 -0.267 11.714 1.00 97.75 189 MET A N 1
ATOM 1562 C CA . MET A 1 189 ? 2.763 -0.736 11.296 1.00 97.75 189 MET A CA 1
ATOM 1563 C C . MET A 1 189 ? 2.508 -2.158 11.813 1.00 97.75 189 MET A C 1
ATOM 1565 O O . MET A 1 189 ? 1.479 -2.386 12.446 1.00 97.75 189 MET A O 1
ATOM 1569 N N . LEU A 1 190 ? 3.461 -3.080 11.645 1.00 97.25 190 LEU A N 1
ATOM 1570 C CA . LEU A 1 190 ? 3.381 -4.448 12.175 1.00 97.25 190 LEU A CA 1
ATOM 1571 C C . LEU A 1 190 ? 3.220 -4.456 13.697 1.00 97.25 190 LEU A C 1
ATOM 1573 O O . LEU A 1 190 ? 2.306 -5.099 14.211 1.00 97.25 190 LEU A O 1
ATOM 1577 N N . ALA A 1 191 ? 4.022 -3.663 14.415 1.00 97.12 191 ALA A N 1
ATOM 1578 C CA . ALA A 1 191 ? 3.918 -3.538 15.867 1.00 97.12 191 ALA A CA 1
ATOM 1579 C C . ALA A 1 191 ? 2.527 -3.051 16.313 1.00 97.12 191 ALA A C 1
ATOM 1581 O O . ALA A 1 191 ? 1.964 -3.576 17.274 1.00 97.12 191 ALA A O 1
ATOM 1582 N N . HIS A 1 192 ? 1.933 -2.087 15.598 1.00 96.62 192 HIS A N 1
ATOM 1583 C CA . HIS A 1 192 ? 0.567 -1.626 15.873 1.00 96.62 192 HIS A CA 1
ATOM 1584 C C . HIS A 1 192 ? -0.474 -2.735 15.659 1.00 96.62 192 HIS A C 1
ATOM 1586 O O . HIS A 1 192 ? -1.402 -2.865 16.456 1.00 96.62 192 HIS A O 1
ATOM 1592 N N . LEU A 1 193 ? -0.294 -3.556 14.622 1.00 96.06 193 LEU A N 1
ATOM 1593 C CA . LEU A 1 193 ? -1.165 -4.692 14.303 1.00 96.06 193 LEU A CA 1
ATOM 1594 C C . LEU A 1 193 ? -0.876 -5.948 15.138 1.00 96.06 193 LEU A C 1
ATOM 1596 O O . LEU A 1 193 ? -1.583 -6.9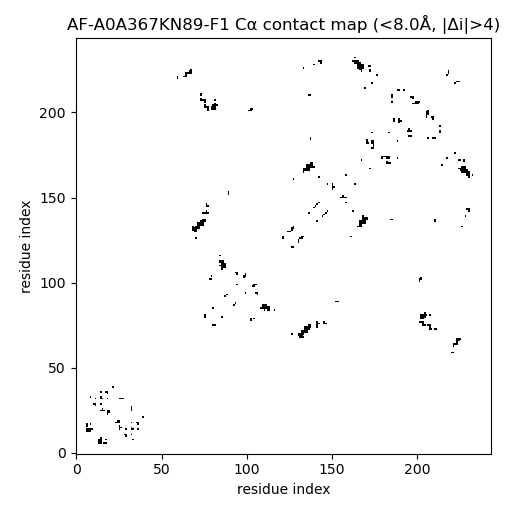47 14.994 1.00 96.06 193 LEU A O 1
ATOM 1600 N N . LYS A 1 194 ? 0.128 -5.892 16.027 1.00 97.12 194 LYS A N 1
ATOM 1601 C CA . LYS A 1 194 ? 0.635 -7.023 16.820 1.00 97.12 194 LYS A CA 1
ATOM 1602 C C . LYS A 1 194 ? 1.109 -8.193 15.945 1.00 97.12 194 LYS A C 1
ATOM 1604 O O . LYS A 1 194 ? 0.907 -9.353 16.289 1.00 97.12 194 LYS A O 1
ATOM 1609 N N . MET A 1 195 ? 1.723 -7.871 14.813 1.00 95.38 195 MET A N 1
ATOM 1610 C CA . MET A 1 195 ? 2.340 -8.811 13.879 1.00 95.38 195 MET A CA 1
ATOM 1611 C C . MET A 1 195 ? 3.866 -8.729 13.998 1.00 95.38 195 MET A C 1
ATOM 1613 O O . MET A 1 195 ? 4.400 -7.712 14.440 1.00 95.38 195 MET A O 1
ATOM 1617 N N . GLN A 1 196 ? 4.558 -9.802 13.624 1.00 94.56 196 GLN A N 1
ATOM 1618 C CA . GLN A 1 196 ? 6.020 -9.836 13.554 1.00 94.56 196 GLN A CA 1
ATOM 1619 C C . GLN A 1 196 ? 6.469 -9.662 12.106 1.00 94.56 196 GLN A C 1
ATOM 1621 O O . GLN A 1 196 ? 5.720 -10.001 11.191 1.00 94.56 196 GLN A O 1
ATOM 1626 N N . PHE A 1 197 ? 7.670 -9.122 11.915 1.00 94.00 197 PHE A N 1
ATOM 1627 C CA . PHE A 1 197 ? 8.278 -9.052 10.592 1.00 94.00 197 PHE A CA 1
ATOM 1628 C C . PHE A 1 197 ? 8.717 -10.454 10.161 1.00 94.00 197 PHE A C 1
ATOM 1630 O O . PHE A 1 197 ? 9.407 -11.145 10.912 1.00 94.00 197 PHE A O 1
ATOM 1637 N N . GLU A 1 198 ? 8.318 -10.875 8.964 1.00 89.38 198 GLU A N 1
ATOM 1638 C CA . GLU A 1 198 ? 8.745 -12.143 8.367 1.00 89.38 198 GLU A CA 1
ATOM 1639 C C . GLU A 1 198 ? 9.894 -11.918 7.379 1.00 89.38 198 GLU A C 1
ATOM 1641 O O . GLU A 1 198 ? 9.791 -11.073 6.495 1.00 89.38 198 GLU A O 1
ATOM 1646 N N . GLY A 1 199 ? 10.977 -12.687 7.500 1.00 88.12 199 GLY A N 1
ATOM 1647 C CA . GLY A 1 199 ? 12.153 -12.554 6.633 1.00 88.12 199 GLY A CA 1
ATOM 1648 C C . GLY A 1 199 ? 13.182 -11.561 7.174 1.00 88.12 199 GLY A C 1
ATOM 1649 O O . GLY A 1 199 ? 13.367 -11.448 8.387 1.00 88.12 199 GLY A O 1
ATOM 1650 N N . ARG A 1 200 ? 13.901 -10.881 6.278 1.00 82.19 200 ARG A N 1
ATOM 1651 C CA . ARG A 1 200 ? 14.971 -9.940 6.623 1.00 82.19 200 ARG A CA 1
ATOM 1652 C C . ARG A 1 200 ? 14.566 -8.509 6.280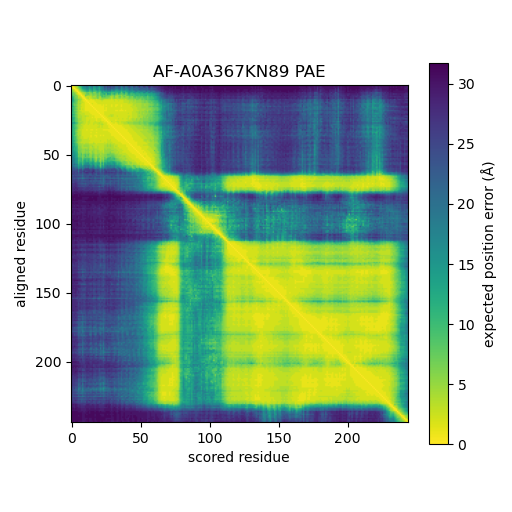 1.00 82.19 200 ARG A C 1
ATOM 1654 O O . ARG A 1 200 ? 14.198 -8.239 5.148 1.00 82.19 200 ARG A O 1
ATOM 1661 N N . GLU A 1 201 ? 14.678 -7.593 7.240 1.00 80.25 201 GLU A N 1
ATOM 1662 C CA . GLU A 1 201 ? 14.467 -6.163 6.970 1.00 80.25 201 GLU A CA 1
ATOM 1663 C C . GLU A 1 201 ? 15.437 -5.674 5.881 1.00 80.25 201 GLU A C 1
ATOM 1665 O O . GLU A 1 201 ? 16.595 -6.111 5.850 1.00 80.25 201 GLU A O 1
ATOM 1670 N N . HIS A 1 202 ? 14.971 -4.768 5.012 1.00 73.62 202 HIS A N 1
ATOM 1671 C CA . HIS A 1 202 ? 15.730 -4.257 3.857 1.00 73.62 202 HIS A CA 1
ATOM 1672 C C . HIS A 1 202 ? 16.016 -5.327 2.793 1.00 73.62 202 HIS A C 1
ATOM 1674 O O . HIS A 1 202 ? 17.084 -5.389 2.171 1.00 73.62 202 HIS A O 1
ATOM 1680 N N . SER A 1 203 ? 15.056 -6.233 2.646 1.00 79.00 203 SER A N 1
ATOM 1681 C CA . SER A 1 203 ? 14.936 -7.176 1.544 1.00 79.00 203 SER A CA 1
ATOM 1682 C C . SER A 1 203 ? 13.625 -6.829 0.866 1.00 79.00 203 SER A C 1
ATOM 1684 O O . SER A 1 203 ? 12.568 -7.108 1.425 1.00 79.00 203 SER A O 1
ATOM 1686 N N . GLY A 1 204 ? 13.661 -6.259 -0.341 1.00 73.69 204 GLY A N 1
ATOM 1687 C CA . GLY A 1 204 ? 12.447 -5.753 -0.991 1.00 73.69 204 GLY A CA 1
ATOM 1688 C C . GLY A 1 204 ? 11.326 -6.792 -1.169 1.00 73.69 204 GLY A C 1
ATOM 1689 O O . GLY A 1 204 ? 10.161 -6.437 -1.307 1.00 73.69 204 GLY A O 1
ATOM 1690 N N . LEU A 1 205 ? 11.636 -8.096 -1.169 1.00 77.06 205 LEU A N 1
ATOM 1691 C CA . LEU A 1 205 ? 10.632 -9.165 -1.172 1.00 77.06 205 LEU A CA 1
ATOM 1692 C C . LEU A 1 205 ? 9.981 -9.289 0.185 1.00 77.06 205 LEU A C 1
ATOM 1694 O O . LEU A 1 205 ? 8.761 -9.364 0.262 1.00 77.06 205 LEU A O 1
ATOM 1698 N N . ASP A 1 206 ? 10.803 -9.382 1.222 1.00 86.19 206 ASP A N 1
ATOM 1699 C CA . ASP A 1 206 ? 10.317 -9.577 2.575 1.00 86.19 206 ASP A CA 1
ATOM 1700 C C . ASP A 1 206 ? 9.529 -8.328 2.978 1.00 86.19 206 ASP A C 1
ATOM 1702 O O . ASP A 1 206 ? 8.409 -8.441 3.469 1.00 86.19 206 ASP A O 1
ATOM 1706 N N . ASP A 1 207 ? 10.013 -7.136 2.628 1.00 87.69 207 ASP A N 1
ATOM 1707 C CA . ASP A 1 207 ? 9.282 -5.882 2.781 1.00 87.69 207 ASP A CA 1
ATOM 1708 C C . ASP A 1 207 ? 7.958 -5.896 2.001 1.00 87.69 207 ASP A C 1
ATOM 1710 O O . ASP A 1 207 ? 6.915 -5.599 2.586 1.00 87.69 207 ASP A O 1
ATOM 1714 N N . ALA A 1 208 ? 7.929 -6.340 0.737 1.00 84.62 208 ALA A N 1
ATOM 1715 C CA . ALA A 1 208 ? 6.682 -6.479 -0.024 1.00 84.62 208 ALA A CA 1
ATOM 1716 C C . ALA A 1 208 ? 5.709 -7.520 0.571 1.00 84.62 208 ALA A C 1
ATOM 1718 O O . ALA A 1 208 ? 4.497 -7.283 0.580 1.00 84.62 208 ALA A O 1
ATOM 1719 N N . ILE A 1 209 ? 6.205 -8.645 1.099 1.00 85.62 209 ILE A N 1
ATOM 1720 C CA . ILE A 1 209 ? 5.405 -9.675 1.785 1.00 85.62 209 ILE A CA 1
ATOM 1721 C C . ILE A 1 209 ? 4.791 -9.095 3.060 1.00 85.62 209 ILE A C 1
ATOM 1723 O O . ILE A 1 209 ? 3.581 -9.213 3.273 1.00 85.62 209 ILE A O 1
ATOM 1727 N N . ASN A 1 210 ? 5.590 -8.417 3.884 1.00 93.19 210 ASN A N 1
ATOM 1728 C CA . ASN A 1 210 ? 5.112 -7.774 5.104 1.00 93.19 210 ASN A CA 1
ATOM 1729 C C . ASN A 1 210 ? 4.118 -6.648 4.784 1.00 93.19 210 ASN A C 1
ATOM 1731 O O . ASN A 1 210 ? 3.089 -6.517 5.452 1.00 93.19 210 ASN A O 1
ATOM 1735 N N . LEU A 1 211 ? 4.353 -5.881 3.715 1.00 93.31 211 LEU A N 1
ATOM 1736 C CA . LEU A 1 211 ? 3.422 -4.864 3.230 1.00 93.31 211 LEU A CA 1
ATOM 1737 C C . LEU A 1 211 ? 2.086 -5.480 2.804 1.00 93.31 211 LEU A C 1
ATOM 1739 O O . LEU A 1 211 ? 1.027 -4.951 3.151 1.00 93.31 211 LEU A O 1
ATOM 1743 N N . ALA A 1 212 ? 2.127 -6.613 2.100 1.00 90.31 212 ALA A N 1
ATOM 1744 C CA . ALA A 1 212 ? 0.943 -7.367 1.707 1.00 90.31 212 ALA A CA 1
ATOM 1745 C C . ALA A 1 212 ? 0.190 -7.918 2.925 1.00 90.31 212 ALA A C 1
ATOM 1747 O O . ALA A 1 212 ? -1.040 -7.853 2.965 1.00 90.31 212 ALA A O 1
ATOM 1748 N N . ALA A 1 213 ? 0.903 -8.395 3.948 1.00 90.88 213 ALA A N 1
ATOM 1749 C CA . ALA A 1 213 ? 0.308 -8.865 5.195 1.00 90.88 213 ALA A CA 1
ATOM 1750 C C . ALA A 1 213 ? -0.404 -7.728 5.954 1.00 90.88 213 ALA A C 1
ATOM 1752 O O . ALA A 1 213 ? -1.558 -7.891 6.366 1.00 90.88 213 ALA A O 1
ATOM 1753 N N . ILE A 1 214 ? 0.224 -6.549 6.056 1.00 96.12 214 ILE A N 1
ATOM 1754 C CA . ILE A 1 214 ? -0.397 -5.327 6.597 1.00 96.12 214 ILE A CA 1
ATOM 1755 C C . ILE A 1 214 ? -1.642 -4.960 5.782 1.00 96.12 214 ILE A C 1
ATOM 1757 O O . ILE A 1 214 ? -2.714 -4.726 6.346 1.00 96.12 214 ILE A O 1
ATOM 1761 N N . GLY A 1 215 ? -1.518 -4.926 4.453 1.00 92.12 215 GLY A N 1
ATOM 1762 C CA . GLY A 1 215 ? -2.607 -4.565 3.553 1.00 92.12 215 GLY A CA 1
ATOM 1763 C C . GLY A 1 215 ? -3.804 -5.508 3.673 1.00 92.12 215 GLY A C 1
ATOM 1764 O O . GLY A 1 215 ? -4.944 -5.056 3.796 1.00 92.12 215 GLY A O 1
ATOM 1765 N N . LYS A 1 216 ? -3.545 -6.819 3.738 1.00 88.25 216 LYS A N 1
ATOM 1766 C CA . LYS A 1 216 ? -4.555 -7.855 3.978 1.00 88.25 216 LYS A CA 1
ATOM 1767 C C . LYS A 1 216 ? -5.269 -7.635 5.309 1.00 88.25 216 LYS A C 1
ATOM 1769 O O . LYS A 1 216 ? -6.498 -7.664 5.339 1.00 88.25 216 LYS A O 1
ATOM 1774 N N . ARG A 1 217 ? -4.524 -7.367 6.386 1.00 93.75 217 ARG A N 1
ATOM 1775 C CA . ARG A 1 217 ? -5.102 -7.101 7.710 1.00 93.75 217 ARG A CA 1
ATOM 1776 C C . ARG A 1 217 ? -6.002 -5.865 7.698 1.00 93.75 217 ARG A C 1
ATOM 1778 O O . ARG A 1 217 ? -7.135 -5.929 8.160 1.00 93.75 217 ARG A O 1
ATOM 1785 N N . MET A 1 218 ? -5.539 -4.765 7.110 1.00 95.44 218 MET A N 1
ATOM 1786 C CA . MET A 1 218 ? -6.338 -3.544 6.954 1.00 95.44 218 MET A CA 1
ATOM 1787 C C . MET A 1 218 ? -7.614 -3.785 6.140 1.00 95.44 218 MET A C 1
ATOM 1789 O O . MET A 1 218 ? -8.676 -3.282 6.497 1.00 95.44 218 MET A O 1
ATOM 1793 N N . HIS A 1 219 ? -7.528 -4.552 5.051 1.00 89.38 219 HIS A N 1
ATOM 1794 C CA . HIS A 1 219 ? -8.691 -4.893 4.234 1.00 89.38 219 HIS A CA 1
ATOM 1795 C C . HIS A 1 219 ? -9.727 -5.707 5.023 1.00 89.38 219 HIS A C 1
ATOM 1797 O O . HIS A 1 219 ? -10.914 -5.392 4.971 1.00 89.38 219 HIS A O 1
ATOM 1803 N N . GLN A 1 220 ? -9.280 -6.702 5.797 1.00 87.75 220 GLN A N 1
ATOM 1804 C CA . GLN A 1 220 ? -10.147 -7.502 6.672 1.00 87.75 220 GLN A CA 1
ATOM 1805 C C . GLN A 1 220 ? -10.856 -6.648 7.733 1.00 87.75 220 GLN A C 1
ATOM 1807 O O . GLN A 1 220 ? -12.000 -6.928 8.072 1.00 87.75 220 GLN A O 1
ATOM 1812 N N . GLU A 1 221 ? -10.218 -5.575 8.204 1.00 93.00 221 GLU A N 1
ATOM 1813 C CA . GLU A 1 221 ? -10.814 -4.606 9.133 1.00 93.00 221 GLU A CA 1
ATOM 1814 C C . GLU A 1 221 ? -11.697 -3.543 8.440 1.00 93.00 221 GLU A C 1
ATOM 1816 O O . GLU A 1 221 ? -12.212 -2.632 9.089 1.00 93.00 221 GLU A O 1
ATOM 1821 N N . GLY A 1 222 ? -11.911 -3.647 7.123 1.00 90.88 222 GLY A N 1
ATOM 1822 C CA . GLY A 1 222 ? -12.822 -2.784 6.364 1.00 90.88 222 GLY A CA 1
ATOM 1823 C C . GLY A 1 222 ? -12.170 -1.553 5.726 1.00 90.88 222 GLY A C 1
ATOM 1824 O O . GLY A 1 222 ? -12.873 -0.624 5.307 1.00 90.88 222 GLY A O 1
ATOM 1825 N N . CYS A 1 223 ? -10.838 -1.513 5.632 1.00 93.62 223 CYS A N 1
ATOM 1826 C CA . CYS A 1 223 ? -10.130 -0.447 4.930 1.00 93.62 223 CYS A CA 1
ATOM 1827 C C . CYS A 1 223 ? -10.369 -0.517 3.413 1.00 93.62 223 CYS A C 1
ATOM 1829 O O . CYS A 1 223 ? -10.319 -1.587 2.803 1.00 93.62 223 CYS A O 1
ATOM 1831 N N . VAL A 1 224 ? -10.586 0.643 2.787 1.00 94.19 224 VAL A N 1
ATOM 1832 C CA . VAL A 1 224 ? -10.707 0.782 1.329 1.00 94.19 224 VAL A CA 1
ATOM 1833 C C . VAL A 1 224 ? -9.458 1.453 0.781 1.00 94.19 224 VAL A C 1
ATOM 1835 O O . VAL A 1 224 ? -9.142 2.588 1.144 1.00 94.19 224 VAL A O 1
ATOM 1838 N N . PHE A 1 225 ? -8.770 0.770 -0.127 1.00 92.81 225 PHE A N 1
ATOM 1839 C CA . PHE A 1 225 ? -7.503 1.226 -0.679 1.00 92.81 225 PHE A CA 1
ATOM 1840 C C . PHE A 1 225 ? -7.748 2.100 -1.909 1.00 92.81 225 PHE A C 1
ATOM 1842 O O . PHE A 1 225 ? -8.040 1.599 -2.994 1.00 92.81 225 PHE A O 1
ATOM 1849 N N . LYS A 1 226 ? -7.612 3.419 -1.734 1.00 95.62 226 LYS A N 1
ATOM 1850 C CA . LYS A 1 226 ? -7.686 4.420 -2.810 1.00 95.62 226 LYS A CA 1
ATOM 1851 C C . LYS A 1 226 ? -6.301 4.980 -3.117 1.00 95.62 226 LYS A C 1
ATOM 1853 O O . LYS A 1 226 ? -5.495 5.186 -2.208 1.00 95.62 226 LYS A O 1
ATOM 1858 N N . THR A 1 227 ? -6.041 5.275 -4.388 1.00 96.19 227 THR A N 1
ATOM 1859 C CA . THR A 1 227 ? -4.791 5.919 -4.811 1.00 96.19 227 THR A CA 1
ATOM 1860 C C . THR A 1 227 ? -4.649 7.288 -4.152 1.00 96.19 227 THR A C 1
ATOM 1862 O O . THR A 1 227 ? -5.576 8.096 -4.179 1.00 96.19 227 THR A O 1
ATOM 1865 N N . ASN A 1 228 ? -3.486 7.558 -3.567 1.00 96.00 228 ASN A N 1
ATOM 1866 C CA . ASN A 1 228 ? -3.212 8.772 -2.786 1.00 96.00 228 ASN A CA 1
ATOM 1867 C C . ASN A 1 228 ? -1.825 9.381 -3.094 1.00 96.00 228 ASN A C 1
ATOM 1869 O O . ASN A 1 228 ? -1.401 10.358 -2.461 1.00 96.00 228 ASN A O 1
ATOM 1873 N N . CYS A 1 229 ? -1.132 8.816 -4.086 1.00 94.25 229 CYS A N 1
ATOM 1874 C CA . CYS A 1 229 ? 0.087 9.321 -4.697 1.00 94.25 229 CYS A CA 1
ATOM 1875 C C . CYS A 1 229 ? -0.052 9.296 -6.226 1.00 94.25 229 CYS A C 1
ATOM 1877 O O . CYS A 1 229 ? -0.795 8.492 -6.781 1.00 94.25 229 CYS A O 1
ATOM 1879 N N . ARG A 1 230 ? 0.655 10.203 -6.905 1.00 92.25 230 ARG A N 1
ATOM 1880 C CA . ARG A 1 230 ? 0.702 10.287 -8.369 1.00 92.25 230 ARG A CA 1
ATOM 1881 C C . ARG A 1 230 ? 2.066 10.784 -8.829 1.00 92.25 230 ARG A C 1
ATOM 1883 O O . ARG A 1 230 ? 2.730 11.522 -8.096 1.00 92.25 230 ARG A O 1
ATOM 1890 N N . PHE A 1 231 ? 2.459 10.400 -10.037 1.00 86.19 231 PHE A N 1
ATOM 1891 C CA . PHE A 1 231 ? 3.669 10.891 -10.679 1.00 86.19 231 PHE A CA 1
ATOM 1892 C C . PHE A 1 231 ? 3.317 12.155 -11.466 1.00 86.19 231 PHE A C 1
ATOM 1894 O O . PHE A 1 231 ? 2.385 12.147 -12.266 1.00 86.19 231 PHE A O 1
ATOM 1901 N N . ASP A 1 232 ? 4.021 13.256 -11.208 1.00 80.44 232 ASP A N 1
ATOM 1902 C CA . ASP A 1 232 ? 3.813 14.495 -11.954 1.00 80.44 232 ASP A CA 1
ATOM 1903 C C . ASP A 1 232 ? 4.714 14.513 -13.192 1.00 80.44 232 ASP A C 1
ATOM 1905 O O . ASP A 1 232 ? 5.923 14.745 -13.102 1.00 80.44 232 ASP A O 1
ATOM 1909 N N . ILE A 1 233 ? 4.099 14.260 -14.345 1.00 68.06 233 ILE A N 1
ATOM 1910 C CA . ILE A 1 233 ? 4.758 14.232 -15.655 1.00 68.06 233 ILE A CA 1
ATOM 1911 C C . ILE A 1 233 ? 5.214 15.643 -16.067 1.00 68.06 233 ILE A C 1
ATOM 1913 O O . ILE A 1 233 ? 6.221 15.786 -16.758 1.00 68.06 233 ILE A O 1
ATOM 1917 N N . SER A 1 234 ? 4.518 16.691 -15.608 1.00 63.12 234 SER A N 1
ATOM 1918 C CA . SER A 1 234 ? 4.785 18.084 -15.989 1.00 63.12 234 SER A CA 1
ATOM 1919 C C . SER A 1 234 ? 5.968 18.707 -15.240 1.00 63.12 234 SER A C 1
ATOM 1921 O O . SER A 1 234 ? 6.621 19.608 -15.759 1.00 63.12 234 SER A O 1
ATOM 1923 N N . HIS A 1 235 ? 6.287 18.211 -14.039 1.00 56.56 235 HIS A N 1
ATOM 1924 C CA . HIS A 1 235 ? 7.357 18.753 -13.193 1.00 56.56 235 HIS A CA 1
ATOM 1925 C C . HIS A 1 235 ? 8.253 17.661 -12.578 1.00 56.56 235 HIS A C 1
ATOM 1927 O O . HIS A 1 235 ? 8.346 17.542 -11.350 1.00 56.56 235 HIS A O 1
ATOM 1933 N N . PRO A 1 236 ? 9.021 16.911 -13.390 1.00 54.69 236 PRO A N 1
ATOM 1934 C CA . PRO A 1 236 ? 9.838 15.794 -12.908 1.00 54.69 236 PRO A CA 1
ATOM 1935 C C . PRO A 1 236 ? 11.027 16.194 -12.002 1.00 54.69 236 PRO A C 1
ATOM 1937 O O . PRO A 1 236 ? 11.759 15.316 -11.548 1.00 54.69 236 PRO A O 1
ATOM 1940 N N . GLN A 1 237 ? 11.265 17.491 -11.739 1.00 47.81 237 GLN A N 1
ATOM 1941 C CA . GLN A 1 237 ? 12.506 17.999 -11.125 1.00 47.81 237 GLN A CA 1
ATOM 1942 C C . GLN A 1 237 ? 12.411 18.640 -9.725 1.00 47.81 237 GLN A C 1
ATOM 1944 O O . GLN A 1 237 ? 13.451 18.984 -9.164 1.00 47.81 237 GLN A O 1
ATOM 1949 N N . ARG A 1 238 ? 11.244 18.802 -9.088 1.00 44.06 238 ARG A N 1
ATOM 1950 C CA . ARG A 1 238 ? 11.196 19.600 -7.836 1.00 44.06 238 ARG A CA 1
ATOM 1951 C C . ARG A 1 238 ? 11.645 18.904 -6.541 1.00 44.06 238 ARG A C 1
ATOM 1953 O O . ARG A 1 238 ? 11.783 19.583 -5.530 1.00 44.06 238 ARG A O 1
ATOM 1960 N N . TYR A 1 239 ? 11.961 17.608 -6.539 1.00 49.59 239 TYR A N 1
ATOM 1961 C CA . TYR A 1 239 ? 12.220 16.860 -5.292 1.00 49.59 239 TYR A CA 1
ATOM 1962 C C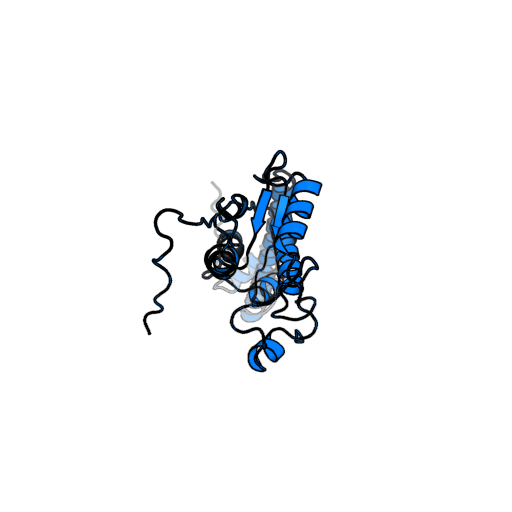 . TYR A 1 239 ? 13.659 16.336 -5.134 1.00 49.59 239 TYR A C 1
ATOM 1964 O O . TYR A 1 239 ? 13.886 15.288 -4.540 1.00 49.59 239 TYR A O 1
ATOM 1972 N N . GLY A 1 240 ? 14.644 17.090 -5.639 1.00 38.91 240 GLY A N 1
ATOM 1973 C CA . GLY A 1 240 ? 16.080 16.793 -5.500 1.00 38.91 240 GLY A CA 1
ATOM 1974 C C . GLY A 1 240 ? 16.846 17.635 -4.469 1.00 38.91 240 GLY A C 1
ATOM 1975 O O . GLY A 1 240 ? 18.027 17.387 -4.252 1.00 38.91 240 GLY A O 1
ATOM 1976 N N . ARG A 1 241 ? 16.223 18.623 -3.815 1.00 37.81 241 ARG A N 1
ATOM 1977 C CA . ARG A 1 241 ? 16.892 19.423 -2.775 1.00 37.81 241 ARG A CA 1
ATOM 1978 C C . ARG A 1 241 ? 16.361 19.047 -1.397 1.00 37.81 241 ARG A C 1
ATOM 1980 O O . ARG A 1 241 ? 15.410 19.650 -0.909 1.00 37.81 241 ARG A O 1
ATOM 1987 N N . ARG A 1 242 ? 17.021 18.090 -0.734 1.00 40.22 242 ARG A N 1
ATOM 1988 C CA . ARG A 1 242 ? 17.139 18.178 0.728 1.00 40.22 242 ARG A CA 1
ATOM 1989 C C . ARG A 1 242 ? 17.802 19.530 0.992 1.00 40.22 242 ARG A C 1
ATOM 1991 O O . ARG A 1 242 ? 18.945 19.725 0.584 1.00 40.22 242 ARG A O 1
ATOM 1998 N N . ARG A 1 243 ? 17.075 20.478 1.591 1.00 36.69 243 ARG A N 1
ATOM 1999 C CA . ARG A 1 243 ? 17.736 21.564 2.318 1.00 36.69 243 ARG A CA 1
ATOM 2000 C C . ARG A 1 243 ? 18.588 20.856 3.374 1.00 36.69 243 ARG A C 1
ATOM 2002 O O . ARG A 1 243 ? 18.032 20.121 4.188 1.00 36.69 243 ARG A O 1
ATOM 2009 N N . ARG A 1 244 ? 19.909 20.925 3.196 1.00 36.66 244 ARG A N 1
ATOM 2010 C CA . ARG A 1 244 ? 20.853 20.687 4.285 1.00 36.66 244 ARG A CA 1
ATOM 2011 C C . ARG A 1 244 ? 20.586 21.716 5.373 1.00 36.66 244 ARG A C 1
ATOM 2013 O O . ARG A 1 244 ? 20.170 22.836 4.993 1.00 36.66 244 ARG A O 1
#

Sequence (244 aa):
MEVTNKPNTSTVEGLRLALEELGLCTKGRKPELKQRYKKALKKQTEQIKEMTDEIKLIKTESFKKQQPFDYYLFFDVEATYTFRSYVQPTVNPKLSEFCTGLTGISQSTIDKKVLNEFQKFLAKYDLFQTASATFVTDGPFDIRDFITKQCKHSKIKTRPDYFNIPWVNIRRTFRDFYNQKENKNISAMLAHLKMQFEGREHSGLDDAINLAAIGKRMHQEGCVFKTNCRFDISHPQRYGRRRR

InterPro domains:
  IPR003034 SAP domain [PS50800] (7-41)
  IPR003034 SAP domain [SM00513] (7-41)
  IPR012337 Ribonuclease H-like superfamily [SSF53098] (67-223)
  IPR013520 Ribonuclease H-like domain [PF00929] (79-214)
  IPR013520 Ribonuclease H-like domain [SM00479] (71-224)
  IPR036397 Ribonuclease H superfamily [G3DSA:3.30.420.10] (58-242)
  IPR047201 ERI-1-like, DEDDh 3'-5' exonuclease domain [cd06133] (82-218)
  IPR051274 3'-5' Exoribonuclease [PTHR23044] (82-233)

Solvent-accessible surface area (backbone atoms only — not comparable to full-atom values): 14472 Å² total; per-residue (Å²): 141,79,83,80,75,73,59,55,65,89,42,64,65,21,35,29,54,54,22,49,79,68,75,40,84,64,74,76,55,65,69,58,40,52,50,52,47,52,52,51,53,51,51,52,53,51,52,53,48,54,55,51,52,50,53,49,50,57,55,48,70,77,54,74,71,77,62,86,47,83,41,76,44,57,46,47,54,49,106,46,52,56,87,94,67,36,70,56,53,83,86,63,66,71,76,49,71,67,54,30,68,57,48,68,59,62,86,87,69,57,36,88,58,39,69,62,55,51,50,52,53,35,58,74,68,36,50,76,68,84,39,47,52,36,47,32,22,94,45,66,51,36,63,61,46,44,49,48,51,49,31,62,73,69,66,48,89,70,76,64,66,87,66,53,52,57,23,25,30,48,29,58,53,50,16,66,72,68,69,47,96,57,73,51,56,70,71,59,47,30,54,72,73,74,47,80,86,58,82,52,83,63,22,16,29,30,48,22,51,47,48,43,52,53,49,51,53,42,43,75,75,65,53,68,79,60,67,77,42,68,53,58,84,90,60,82,70,82,87,76,71,78,81,125

pLDDT: mean 78.38, std 18.49, range [33.94, 98.19]

Secondary structure (DSSP, 8-state):
--------TTSHHHHHHHHHHTT----S-HHHHHHHHHHHHHHHHHHHHHHHHHHHHHHHHH--PPPS-SEEEE---SSSB-SS-----SSS-SPPHHHHHHH---TT---S-HHHHHHHHHHHTTBTTTB-EEEEESSSHIIIIIIHHHHHHTT-SS--GGGTS-BEEHHHHHHHHTT-SS---HHHHHHHHT-PPPS-TT-HHHHHHHHHHHHHHHHHTT------B---SS-TTTT-----

Organism: Rhizopus stolonifer (NCBI:txid4846)

Nearest PDB structures (foldseek):
  7k06-assembly2_B  TM=8.929E-01  e=6.637E-11  Homo sapiens
  1zbh-assembly1_C  TM=9.118E-01  e=3.415E-10  Homo sapiens
  4l8r-assembly2_E  TM=6.640E-01  e=5.527E-12  Homo sapiens
  2xri-assembly1_A  TM=8.854E-01  e=3.614E-10  Homo sapiens
  4l8r-assembly1_B  TM=6.547E-01  e=8.685E-12  Homo sapiens

Radius of gyration: 27.59 Å; Cα contacts (8 Å, |Δi|>4): 271; chains: 1; bounding box: 71×35×80 Å

Mean predicted aligned error: 14.65 Å

Foldseek 3Di:
DDPPPQQPLVDLVSLLVLCVVVVHDSDDDSVVSSVVSVVSVVVVVVVVVVVVVVVLVVVLVVDQDDAPFPEEALFDDDVDDDPDDAAAQPPCSDDDPVRCVLAVDDSVRHDHCPVVVVVVVCVVVCDPHPGGYAYEYQDDCRLLPRLVVVCVSVVPVDRDVNSQDFHFNVQVLLCVLVVNPGRDGLCVLCVVVVHDQDDDPNHRVSSSVSSVVSVVVCSSSNRHTDGDGGHDPPPSPDPPDPPD